Protein 8TF1 (pdb70)

Organism: Escherichia coli (strain K12) (NCBI:txid83333)

Secondary structure (DSSP, 8-state):
--S-SEEEETTEEEESB-EE-TTSSSTTTBSS-S-HHHHHHHHHHHHHTT--EEE--TTTBTTHHHHHHHHHHPSPPTT-EEEEEESEEE-TTS-EEE--SHHHHHHHHHHHHHHHT-SSEEEEEEE---SSSSS------HHHHHHHHHHHHTTSEEEEEEES--HHHHHHHHHHS-EEEEEEE-BTTB-TTHHHHHHHHHTT-EEEEE-SS-S--HHHHHHHHHHHHHTT--HHHHHHHHHHHH-TTB-B--B-S-HHHHHHHHGGGG----HHHHHHHHTS--

GO terms:
  GO:0005829 cytosol (C, IDA)
  GO:0050236 pyridoxine 4-dehydrogenase (NADP+) activity (F, IDA)
  GO:0009443 pyridoxal 5'-phosphate salvage (P, IMP)

Structure (mmCIF, N/CA/C/O backbone):
data_8TF1
#
_entry.id   8TF1
#
_cell.length_a   91.952
_cell.length_b   75.745
_cell.length_c   43.094
_cell.angle_alpha   90.00
_cell.angle_beta   90.00
_cell.angle_gamma   90.00
#
_symmetry.space_group_name_H-M   'P 21 21 2'
#
loop_
_entity.id
_entity.type
_entity.pdbx_description
1 polymer 'Pyridoxine 4-dehydrogenase'
2 non-polymer 'NADP NICOTINAMIDE-ADENINE-DINUCLEOTIDE PHOSPHATE'
3 non-polymer 4,5-bis(hydroxymethyl)-2-methyl-pyridin-3-ol
4 non-polymer 'MAGNESIUM ION'
5 water water
#
loop_
_atom_site.group_PDB
_atom_site.id
_atom_site.type_symbol
_atom_site.label_atom_id
_atom_site.label_alt_id
_atom_site.label_comp_id
_atom_site.label_asym_id
_atom_site.label_entity_id
_atom_site.label_seq_id
_atom_site.pdbx_PDB_ins_code
_atom_site.Cartn_x
_atom_site.Cartn_y
_atom_site.Cartn_z
_atom_site.occupancy
_atom_site.B_iso_or_equiv
_atom_site.auth_seq_id
_atom_site.auth_comp_id
_atom_site.auth_asym_id
_atom_site.auth_atom_id
_atom_site.pdbx_PDB_model_num
ATOM 1 N N . HIS A 1 20 ? -31.647 19.114 2.129 1.00 59.86 0 HIS A N 1
ATOM 2 C CA . HIS A 1 20 ? -30.423 19.848 2.428 1.00 49.42 0 HIS A CA 1
ATOM 3 C C . HIS A 1 20 ? -29.646 19.234 3.596 1.00 56.15 0 HIS A C 1
ATOM 4 O O . HIS A 1 20 ? -28.982 19.950 4.352 1.00 55.05 0 HIS A O 1
ATOM 11 N N . MET A 1 21 ? -29.732 17.912 3.744 1.00 50.98 1 MET A N 1
ATOM 12 C CA . MET A 1 21 ? -28.902 17.200 4.714 1.00 52.12 1 MET A CA 1
ATOM 13 C C . MET A 1 21 ? -27.429 17.369 4.341 1.00 50.96 1 MET A C 1
ATOM 14 O O . MET A 1 21 ? -26.579 17.610 5.200 1.00 45.51 1 MET A O 1
ATOM 19 N N . SER A 1 22 ? -27.140 17.230 3.051 1.00 44.01 2 SER A N 1
ATOM 20 C CA . SER A 1 22 ? -25.819 17.538 2.516 1.00 41.79 2 SER A CA 1
ATOM 21 C C . SER A 1 22 ? -25.738 19.019 2.154 1.00 36.36 2 SER A C 1
ATOM 22 O O . SER A 1 22 ? -26.732 19.616 1.734 1.00 35.42 2 SER A O 1
ATOM 25 N N . SER A 1 23 ? -24.555 19.603 2.313 1.00 35.37 3 SER A N 1
ATOM 26 C CA . SER A 1 23 ? -24.310 20.979 1.900 1.00 34.62 3 SER A CA 1
ATOM 27 C C . SER A 1 23 ? -24.619 21.177 0.420 1.00 32.14 3 SER A C 1
ATOM 28 O O . SER A 1 23 ? -24.475 20.240 -0.371 1.00 26.13 3 SER A O 1
ATOM 31 N N . ASN A 1 24 ? -25.040 22.389 0.053 1.00 28.79 4 ASN A N 1
ATOM 32 C CA . ASN A 1 24 ? -25.192 22.755 -1.355 1.00 26.13 4 ASN A CA 1
ATOM 33 C C . ASN A 1 24 ? -23.888 23.282 -1.986 1.00 24.30 4 ASN A C 1
ATOM 34 O O . ASN A 1 24 ? -23.893 23.744 -3.132 1.00 19.79 4 ASN A O 1
ATOM 39 N N . THR A 1 25 ? -22.781 23.225 -1.244 1.00 20.76 5 THR A N 1
ATOM 40 C CA . THR A 1 25 ? -21.478 23.559 -1.824 1.00 24.38 5 THR A CA 1
ATOM 41 C C . THR A 1 25 ? -20.440 22.454 -1.600 1.00 20.61 5 THR A C 1
ATOM 42 O O . THR A 1 25 ? -20.604 21.594 -0.731 1.00 23.90 5 THR A O 1
ATOM 46 N N . PHE A 1 26 ? -19.372 22.490 -2.395 1.00 19.00 6 PHE A N 1
ATOM 47 C CA . PHE A 1 26 ? -18.251 21.561 -2.267 1.00 20.67 6 PHE A CA 1
ATOM 48 C C . PHE A 1 26 ? -16.988 22.246 -2.768 1.00 24.17 6 PHE A C 1
ATOM 49 O O . PHE A 1 26 ? -17.074 23.164 -3.579 1.00 25.04 6 PHE A O 1
ATOM 57 N N . THR A 1 27 ? -15.815 21.822 -2.300 1.00 23.92 7 THR A N 1
ATOM 58 C CA . THR A 1 27 ? -14.584 22.470 -2.753 1.00 25.51 7 THR A CA 1
ATOM 59 C C . THR A 1 27 ? -13.979 21.753 -3.948 1.00 26.29 7 THR A C 1
ATOM 60 O O . THR A 1 27 ? -13.531 20.614 -3.846 1.00 30.06 7 THR A O 1
ATOM 64 N N . LEU A 1 28 ? -13.985 22.431 -5.086 1.00 25.79 8 LEU A N 1
ATOM 65 C CA . LEU A 1 28 ? -13.415 21.887 -6.306 1.00 24.41 8 LEU A CA 1
ATOM 66 C C . LEU A 1 28 ? -12.022 22.475 -6.488 1.00 28.84 8 LEU A C 1
ATOM 67 O O . LEU A 1 28 ? -11.871 23.660 -6.796 1.00 28.89 8 LEU A O 1
ATOM 72 N N . GLY A 1 29 ? -11.003 21.651 -6.268 1.00 25.90 9 GLY A N 1
ATOM 73 C CA . GLY A 1 29 ? -9.646 22.150 -6.218 1.00 28.49 9 GLY A CA 1
ATOM 74 C C . GLY A 1 29 ? -9.484 23.026 -4.988 1.00 28.75 9 GLY A C 1
ATOM 75 O O . GLY A 1 29 ? -9.431 22.527 -3.868 1.00 33.95 9 GLY A O 1
ATOM 76 N N . THR A 1 30 ? -9.418 24.335 -5.195 1.00 28.14 10 THR A N 1
ATOM 77 C CA . THR A 1 30 ? -9.299 25.266 -4.084 1.00 34.04 10 THR A CA 1
ATOM 78 C C . THR A 1 30 ? -10.410 26.320 -4.053 1.00 34.93 10 THR A C 1
ATOM 79 O O . THR A 1 30 ? -10.347 27.251 -3.255 1.00 35.83 10 THR A O 1
ATOM 83 N N . LYS A 1 31 ? -11.415 26.182 -4.916 1.00 29.32 11 LYS A N 1
ATOM 84 C CA . LYS A 1 31 ? -12.555 27.105 -4.911 1.00 27.49 11 LYS A CA 1
ATOM 85 C C . LYS A 1 31 ? -13.839 26.407 -4.447 1.00 26.11 11 LYS A C 1
ATOM 86 O O . LYS A 1 31 ? -14.072 25.232 -4.743 1.00 23.17 11 LYS A O 1
ATOM 92 N N . SER A 1 32 ? -14.677 27.132 -3.716 1.00 23.28 12 SER A N 1
ATOM 93 C CA . SER A 1 32 ? -15.975 26.594 -3.348 1.00 23.75 12 SER A CA 1
ATOM 94 C C . SER A 1 32 ? -16.855 26.653 -4.588 1.00 18.73 12 SER A C 1
ATOM 95 O O . SER A 1 32 ? -16.849 27.659 -5.301 1.00 21.30 12 SER A O 1
ATOM 98 N N . VAL A 1 33 ? -17.597 25.589 -4.864 1.00 16.76 13 VAL A N 1
ATOM 99 C CA . VAL A 1 33 ? -18.605 25.677 -5.910 1.00 15.58 13 VAL A CA 1
ATOM 100 C C . VAL A 1 33 ? -19.992 25.272 -5.404 1.00 16.33 13 VAL A C 1
ATOM 101 O O . VAL A 1 33 ? -20.137 24.413 -4.528 1.00 21.41 13 VAL A O 1
ATOM 105 N N . ASN A 1 34 ? -21.004 25.916 -5.968 1.00 13.12 14 ASN A 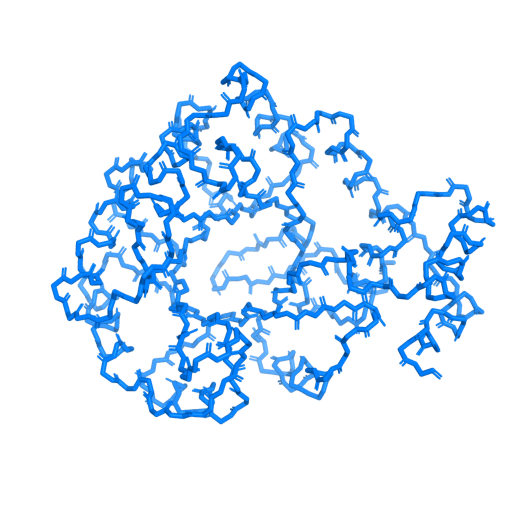N 1
ATOM 106 C CA . ASN A 1 34 ? -22.401 25.512 -5.840 1.00 15.56 14 ASN A CA 1
ATOM 107 C C . ASN A 1 34 ? -22.567 24.194 -6.576 1.00 15.39 14 ASN A C 1
ATOM 108 O O . ASN A 1 34 ? -22.158 24.062 -7.726 1.00 14.62 14 ASN A O 1
ATOM 113 N N . ARG A 1 35 ? -23.162 23.216 -5.910 1.00 13.93 15 ARG A N 1
ATOM 114 C CA . ARG A 1 35 ? -23.270 21.895 -6.480 1.00 16.09 15 ARG A CA 1
ATOM 115 C C . ARG A 1 35 ? -24.308 21.838 -7.610 1.00 15.51 15 ARG A C 1
ATOM 116 O O . ARG A 1 35 ? -24.337 20.878 -8.369 1.00 16.16 15 ARG A O 1
ATOM 124 N N . LEU A 1 36 ? -25.140 22.862 -7.750 1.00 13.23 16 LEU A N 1
ATOM 125 C CA . LEU A 1 36 ? -25.927 22.966 -8.968 1.00 14.69 16 LEU A CA 1
ATOM 126 C C . LEU A 1 36 ? -25.166 23.858 -9.938 1.00 12.75 16 LEU A C 1
ATOM 127 O O . LEU A 1 36 ? -25.166 25.087 -9.816 1.00 12.51 16 LEU A O 1
ATOM 132 N N . GLY A 1 37 ? -24.517 23.236 -10.909 1.00 12.05 17 GLY A N 1
ATOM 133 C CA . GLY A 1 37 ? -23.743 23.996 -11.877 1.00 10.02 17 GLY A CA 1
ATOM 134 C C . GLY A 1 37 ? -24.392 23.931 -13.242 1.00 10.48 17 GLY A C 1
ATOM 135 O O . GLY A 1 37 ? -25.564 23.554 -13.384 1.00 9.90 17 GLY A O 1
ATOM 136 N N . TYR A 1 38 ? -23.625 24.286 -14.263 1.00 9.84 18 TYR A N 1
ATOM 137 C CA . TYR A 1 38 ? -24.168 24.382 -15.615 1.00 10.57 18 TYR A CA 1
ATOM 138 C C . TYR A 1 38 ? -23.214 23.731 -16.610 1.00 12.68 18 TYR A C 1
ATOM 139 O O . TYR A 1 38 ? -22.019 24.056 -16.636 1.00 10.17 18 TYR A O 1
ATOM 148 N N . GLY A 1 39 ? -23.729 22.811 -17.421 1.00 11.02 19 GLY A N 1
ATOM 149 C CA . GLY A 1 39 ? -22.919 22.244 -18.496 1.00 14.88 19 GLY A CA 1
ATOM 150 C C . GLY A 1 39 ? -23.214 22.967 -19.802 1.00 11.20 19 GLY A C 1
ATOM 151 O O . GLY A 1 39 ? -24.374 23.155 -20.160 1.00 9.74 19 GLY A O 1
ATOM 152 N N . ALA A 1 40 ? -22.178 23.361 -20.532 1.00 9.58 20 ALA A N 1
ATOM 153 C CA . ALA A 1 40 ? -22.373 24.230 -21.694 1.00 13.78 20 ALA A CA 1
ATOM 154 C C . ALA A 1 40 ? -22.514 23.476 -23.021 1.00 12.90 20 ALA A C 1
ATOM 155 O O . ALA A 1 40 ? -22.622 24.090 -24.078 1.00 12.94 20 ALA A O 1
ATOM 157 N N . MET A 1 41 ? -22.557 22.150 -22.972 1.00 13.93 21 MET A N 1
ATOM 158 C CA . MET A 1 41 ? -22.594 21.352 -24.196 1.00 12.76 21 MET A CA 1
ATOM 159 C C . MET A 1 41 ? -23.779 21.637 -25.134 1.00 13.80 21 MET A C 1
ATOM 160 O O . MET A 1 41 ? -23.689 21.373 -26.330 1.00 15.77 21 MET A O 1
ATOM 165 N N . GLN A 1 42 ? -24.884 22.172 -24.624 1.00 13.46 22 GLN A N 1
ATOM 166 C CA . GLN A 1 42 ? -26.005 22.481 -25.526 1.00 16.32 22 GLN A CA 1
ATOM 167 C C . GLN A 1 42 ? -25.812 23.795 -26.277 1.00 16.58 22 GLN A C 1
ATOM 168 O O . GLN A 1 42 ? -26.629 24.149 -27.130 1.00 17.55 22 GLN A O 1
ATOM 174 N N . LEU A 1 43 ? -24.742 24.528 -25.981 1.00 13.86 23 LEU A N 1
ATOM 175 C CA . LEU A 1 43 ? -24.548 25.809 -26.649 1.00 10.86 23 LEU A CA 1
ATOM 176 C C . LEU A 1 43 ? -23.673 25.651 -27.890 1.00 17.05 23 LEU A C 1
ATOM 177 O O . LEU A 1 43 ? -22.587 26.227 -27.997 1.00 15.61 23 LEU A O 1
ATOM 182 N N . ALA A 1 44 ? -24.189 24.871 -28.829 1.00 13.67 24 ALA A N 1
ATOM 183 C CA . ALA A 1 44 ? -23.565 24.612 -30.115 1.00 18.08 24 ALA A CA 1
ATOM 184 C C . ALA A 1 44 ? -24.636 23.945 -30.969 1.00 22.98 24 ALA A C 1
ATOM 185 O O . ALA A 1 44 ? -25.714 23.615 -30.459 1.00 19.51 24 ALA A O 1
ATOM 187 N N . GLY A 1 45 ? -24.353 23.743 -32.256 1.00 23.09 25 GLY A N 1
ATOM 188 C CA . GLY A 1 45 ? -25.347 23.194 -33.160 1.00 21.13 25 GLY A CA 1
ATOM 189 C C . GLY A 1 45 ? -25.550 21.712 -32.950 1.00 23.23 25 GLY A C 1
ATOM 190 O O . GLY A 1 45 ? -24.899 21.118 -32.093 1.00 21.79 25 GLY A O 1
ATOM 191 N N . PRO A 1 46 ? -26.463 21.107 -33.730 1.00 22.23 26 PRO A N 1
ATOM 192 C CA . PRO A 1 46 ? -26.770 19.679 -33.604 1.00 24.61 26 PRO A CA 1
ATOM 193 C C . PRO A 1 46 ? -25.515 18.827 -33.670 1.00 26.14 26 PRO A C 1
ATOM 194 O O . PRO A 1 46 ? -24.636 19.111 -34.475 1.00 23.80 26 PRO A O 1
ATOM 198 N N . GLY A 1 47 ? -25.425 17.817 -32.814 1.00 21.53 27 GLY A N 1
ATOM 199 C CA . GLY A 1 47 ? -24.230 16.998 -32.732 1.00 24.23 27 GLY A CA 1
ATOM 200 C C . GLY A 1 47 ? -23.110 17.691 -31.967 1.00 20.86 27 GLY A C 1
ATOM 201 O O . GLY A 1 47 ? -21.972 17.226 -31.985 1.00 20.19 27 GLY A O 1
ATOM 202 N N . VAL A 1 48 ? -23.451 18.780 -31.272 1.00 22.91 28 VAL A N 1
ATOM 203 C CA . VAL A 1 48 ? -22.481 19.652 -30.584 1.00 21.85 28 VAL A CA 1
ATOM 204 C C . VAL A 1 48 ? -21.463 20.180 -31.608 1.00 19.30 28 VAL A C 1
ATOM 205 O O . VAL A 1 48 ? -20.253 20.208 -31.368 1.00 19.76 28 VAL A O 1
ATOM 209 N N . PHE A 1 49 ? -21.978 20.607 -32.757 1.00 20.46 29 PHE A N 1
ATOM 210 C CA . PHE A 1 49 ? -21.144 20.977 -33.900 1.00 22.69 29 PHE A CA 1
ATOM 211 C C . PHE A 1 49 ? -21.689 22.246 -34.531 1.00 24.07 29 PHE A C 1
ATOM 212 O O . PHE A 1 49 ? -22.891 22.355 -34.761 1.00 21.20 29 PHE A O 1
ATOM 220 N N . GLY A 1 50 ? -20.807 23.198 -34.807 1.00 22.30 30 GLY A N 1
ATOM 221 C CA . GLY A 1 50 ? -21.213 24.483 -35.348 1.00 23.59 30 GLY A CA 1
ATOM 222 C C . GLY A 1 50 ? -21.925 25.362 -34.332 1.00 25.17 30 GLY A C 1
ATOM 223 O O . GLY A 1 50 ? -22.099 24.979 -33.179 1.00 23.18 30 GLY A O 1
ATOM 224 N N . PRO A 1 51 ? -22.351 26.555 -34.759 1.00 29.22 31 PRO A N 1
ATOM 225 C CA . PRO A 1 51 ? -23.041 27.500 -33.871 1.00 25.62 31 PRO A CA 1
ATOM 226 C C . PRO A 1 51 ? -24.390 26.995 -33.364 1.00 24.67 31 PRO A C 1
ATOM 227 O O . PRO A 1 51 ? -25.045 26.185 -34.023 1.00 22.53 31 PRO A O 1
ATOM 231 N N . PRO A 1 52 ? -24.811 27.485 -32.192 1.00 24.26 32 PRO A N 1
ATOM 232 C CA . PRO A 1 52 ? -26.154 27.172 -31.701 1.00 23.14 32 PRO A CA 1
ATOM 233 C C . PRO A 1 52 ? -27.208 27.847 -32.567 1.00 25.94 32 PRO A C 1
ATOM 234 O O . PRO A 1 52 ? -26.879 28.796 -33.293 1.00 27.36 32 PRO A O 1
ATOM 238 N N . ARG A 1 53 ? -28.449 27.375 -32.487 1.00 23.90 33 ARG A N 1
ATOM 239 C CA . ARG A 1 53 ? -29.532 27.924 -33.296 1.00 27.57 33 ARG A CA 1
ATOM 240 C C . ARG A 1 53 ? -29.660 29.428 -33.084 1.00 28.72 33 ARG A C 1
ATOM 241 O O . ARG A 1 53 ? -29.850 30.189 -34.031 1.00 29.66 33 ARG A O 1
ATOM 249 N N . ASP A 1 54 ? -29.527 29.860 -31.837 1.00 27.17 34 ASP A N 1
ATOM 250 C CA . ASP A 1 54 ? -29.578 31.282 -31.542 1.00 22.83 34 ASP A CA 1
ATOM 251 C C . ASP A 1 54 ? -28.492 31.673 -30.534 1.00 19.40 34 ASP A C 1
ATOM 252 O O . ASP A 1 54 ? -28.594 31.370 -29.348 1.00 16.38 34 ASP A O 1
ATOM 257 N N . ARG A 1 55 ? -27.455 32.359 -31.016 1.00 19.34 35 ARG A N 1
ATOM 258 C CA . ARG A 1 55 ? -26.360 32.817 -30.154 1.00 18.52 35 ARG A CA 1
ATOM 259 C C . ARG A 1 55 ? -26.857 33.785 -29.077 1.00 19.67 35 ARG A C 1
ATOM 260 O O . ARG A 1 55 ? -26.308 33.840 -27.974 1.00 13.93 35 ARG A O 1
ATOM 268 N N . HIS A 1 56 ? -27.907 34.544 -29.395 1.00 17.92 36 HIS A N 1
ATOM 269 C CA . HIS A 1 56 ? -28.482 35.470 -28.433 1.00 15.24 36 HIS A CA 1
ATOM 270 C C . HIS A 1 56 ? -29.018 34.728 -27.212 1.00 14.02 36 HIS A C 1
ATOM 271 O O . HIS A 1 56 ? -28.785 35.131 -26.074 1.00 15.92 36 HIS A O 1
ATOM 278 N N . VAL A 1 57 ? -29.725 33.633 -27.452 1.00 16.46 37 VAL A N 1
ATOM 279 C CA . VAL A 1 57 ? -30.335 32.890 -26.359 1.00 21.01 37 VAL A CA 1
ATOM 280 C C . VAL A 1 57 ? -29.235 32.225 -25.536 1.00 12.52 37 VAL A C 1
ATOM 281 O O . VAL A 1 57 ? -29.280 32.243 -24.308 1.00 14.23 37 VAL A O 1
ATOM 285 N N . ALA A 1 58 ? -28.218 31.699 -26.213 1.00 15.29 38 ALA A N 1
ATOM 286 C CA . ALA A 1 58 ? -27.057 31.126 -25.528 1.00 13.76 38 ALA A CA 1
ATOM 287 C C . ALA A 1 58 ? -26.421 32.096 -24.532 1.00 13.68 38 ALA A C 1
ATOM 288 O O . ALA A 1 58 ? -26.108 31.712 -23.406 1.00 11.88 38 ALA A O 1
ATOM 290 N N . ILE A 1 59 ? -26.223 33.346 -24.954 1.00 13.39 39 ILE A N 1
ATOM 291 C CA . ILE A 1 59 ? -25.631 34.369 -24.090 1.00 13.28 39 ILE A CA 1
ATOM 292 C C . ILE A 1 59 ? -26.529 34.645 -22.897 1.00 13.60 39 ILE A C 1
ATOM 293 O O . ILE A 1 59 ? -26.057 34.757 -21.766 1.00 12.13 39 ILE A O 1
ATOM 298 N N . THR A 1 60 ? -27.832 34.718 -23.150 1.00 13.77 40 THR A N 1
ATOM 299 C CA . THR A 1 60 ? -28.818 34.959 -22.106 1.00 14.64 40 THR A CA 1
ATOM 300 C C . THR A 1 60 ? -28.818 33.861 -21.036 1.00 14.77 40 THR A C 1
ATOM 301 O O . THR A 1 60 ? -28.843 34.140 -19.829 1.00 12.47 40 THR A O 1
ATOM 305 N N . VAL A 1 61 ? -28.793 32.611 -21.490 1.00 12.80 41 VAL A N 1
ATOM 306 C CA . VAL A 1 61 ? -28.748 31.477 -20.575 1.00 13.52 41 VAL A CA 1
ATOM 307 C C . VAL A 1 61 ? -27.519 31.527 -19.669 1.00 9.96 41 VAL A C 1
ATOM 308 O O . VAL A 1 61 ? -27.625 31.312 -18.467 1.00 12.57 41 VAL A O 1
ATOM 312 N N . LEU A 1 62 ? -26.354 31.817 -20.238 1.00 11.78 42 LEU A N 1
ATOM 313 C CA . LEU A 1 62 ? -25.137 31.877 -19.423 1.00 10.98 42 LEU A CA 1
ATOM 314 C C . LEU A 1 62 ? -25.227 32.976 -18.363 1.00 11.33 42 LEU A C 1
ATOM 315 O O . LEU A 1 62 ? -24.889 32.761 -17.207 1.00 12.72 42 LEU A O 1
ATOM 320 N N . ARG A 1 63 ? -25.694 34.156 -18.758 1.00 14.44 43 ARG A N 1
ATOM 321 C CA . ARG A 1 63 ? -25.837 35.259 -17.800 1.00 15.30 43 ARG A CA 1
ATOM 322 C C . ARG A 1 63 ? -26.872 34.972 -16.708 1.00 14.59 43 ARG A C 1
ATOM 323 O O . ARG A 1 63 ? -26.641 35.254 -15.530 1.00 15.17 43 ARG A O 1
ATOM 331 N N . GLU A 1 64 ? -28.006 34.398 -17.089 1.00 15.89 44 GLU A N 1
ATOM 332 C CA . GLU A 1 64 ? -29.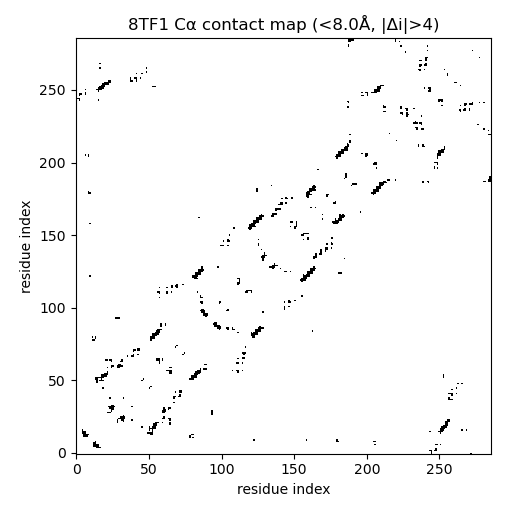022 34.031 -16.098 1.00 14.69 44 GLU A CA 1
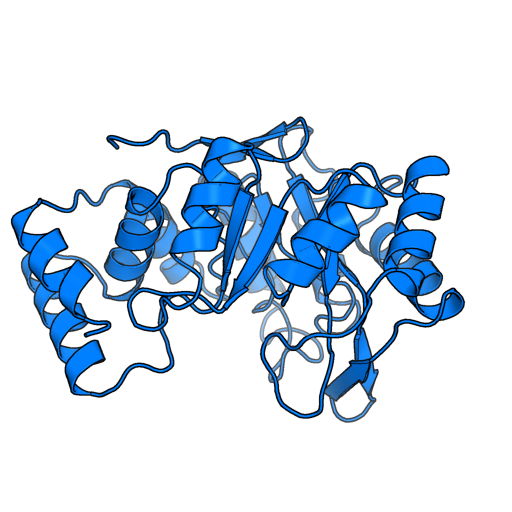ATOM 333 C C . GLU A 1 64 ? -28.499 32.962 -15.128 1.00 16.75 44 GLU A C 1
ATOM 334 O O . GLU A 1 64 ? -28.846 32.961 -13.948 1.00 14.77 44 GLU A O 1
ATOM 340 N N . ALA A 1 65 ? -27.680 32.041 -15.632 1.00 14.70 45 ALA A N 1
ATOM 341 C CA . ALA A 1 65 ? -27.138 30.983 -14.783 1.00 11.11 45 ALA A CA 1
ATOM 342 C C . ALA A 1 65 ? -26.330 31.608 -13.658 1.00 14.82 45 ALA A C 1
ATOM 343 O O . ALA A 1 65 ? -26.516 31.269 -12.494 1.00 14.17 45 ALA A O 1
ATOM 345 N N . LEU A 1 66 ? -25.444 32.534 -14.006 1.00 12.30 46 LEU A N 1
ATOM 346 C CA . LEU A 1 66 ? -24.678 33.239 -12.989 1.00 14.40 46 LEU A CA 1
ATOM 347 C C . LEU A 1 66 ? -25.614 33.993 -12.049 1.00 17.55 46 LEU A C 1
ATOM 348 O O . LEU A 1 66 ? -25.440 33.942 -10.828 1.00 17.05 46 LEU A O 1
ATOM 353 N N . ALA A 1 67 ? -26.609 34.670 -12.619 1.00 15.10 47 ALA A N 1
ATOM 354 C CA . ALA A 1 67 ? -27.599 35.401 -11.812 1.00 18.53 47 ALA A CA 1
ATOM 355 C C . ALA A 1 67 ? -28.261 34.495 -10.771 1.00 19.55 47 ALA A C 1
ATOM 356 O O . ALA A 1 67 ? -28.545 34.916 -9.650 1.00 16.73 47 ALA A O 1
ATOM 358 N N . LEU A 1 68 ? -28.487 33.238 -11.144 1.00 17.63 48 LEU A N 1
ATOM 359 C CA . LEU A 1 68 ? -29.144 32.275 -10.262 1.00 17.31 48 LEU A CA 1
ATOM 360 C C . LEU A 1 68 ? -28.189 31.589 -9.296 1.00 17.58 48 LEU A C 1
ATOM 361 O O . LEU A 1 68 ? -28.601 30.713 -8.539 1.00 18.19 48 LEU A O 1
ATOM 366 N N . GLY A 1 69 ? -26.912 31.966 -9.3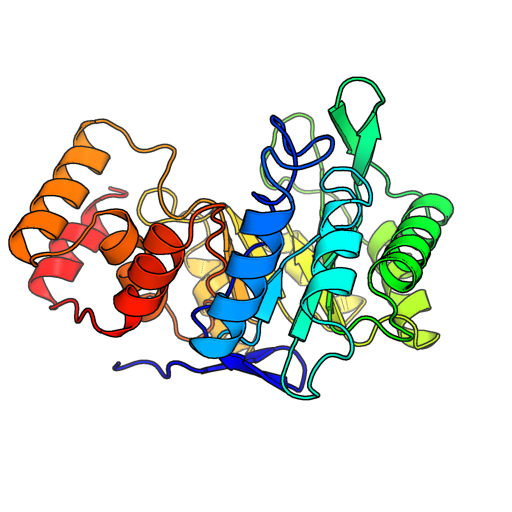24 1.00 13.87 49 GLY A N 1
ATOM 367 C CA . GLY A 1 69 ? -25.959 31.400 -8.386 1.00 15.62 49 GLY A CA 1
ATOM 368 C C . GLY A 1 69 ? -25.019 30.322 -8.920 1.00 17.08 49 GLY A C 1
ATOM 369 O O . GLY A 1 69 ? -24.225 29.769 -8.160 1.00 15.81 49 GLY A O 1
ATOM 370 N N . VAL A 1 70 ? -25.099 30.015 -10.213 1.00 15.84 50 VAL A N 1
ATOM 371 C CA . VAL A 1 70 ? -24.136 29.090 -10.821 1.00 14.23 50 VAL A CA 1
ATOM 372 C C . VAL A 1 70 ? -22.725 29.683 -10.747 1.00 16.54 50 VAL A C 1
ATOM 373 O O . VAL A 1 70 ? -22.511 30.827 -11.162 1.00 15.29 50 VAL A O 1
ATOM 377 N N . ASN A 1 71 ? -21.766 28.923 -10.214 1.00 13.26 51 ASN A N 1
ATOM 378 C CA . ASN A 1 71 ? -20.364 29.341 -10.269 1.00 13.88 51 ASN A CA 1
ATOM 379 C C . ASN A 1 71 ? -19.424 28.196 -10.699 1.00 15.33 51 ASN A C 1
ATOM 380 O O . ASN A 1 71 ? -18.212 28.234 -10.455 1.00 13.68 51 ASN A O 1
ATOM 385 N N . HIS A 1 72 ? -20.006 27.204 -11.370 1.00 9.97 52 HIS A N 1
ATOM 386 C CA . HIS A 1 72 ? -19.297 26.063 -11.952 1.00 10.22 52 HIS A CA 1
ATOM 387 C C . HIS A 1 72 ? -19.877 25.820 -13.338 1.00 10.69 52 HIS A C 1
ATOM 388 O O . HIS A 1 72 ? -21.042 25.436 -13.480 1.00 11.04 52 HIS A O 1
ATOM 395 N N . ILE A 1 73 ? -19.088 26.115 -14.359 1.00 10.07 53 ILE A N 1
ATOM 396 C CA . ILE A 1 73 ? -19.473 25.863 -15.735 1.00 11.30 53 ILE A CA 1
ATOM 397 C C . ILE A 1 73 ? -18.542 24.810 -16.308 1.00 12.65 53 ILE A C 1
ATOM 398 O O . ILE A 1 73 ? -17.308 24.931 -16.206 1.00 11.71 53 ILE A O 1
ATOM 403 N N . ASP A 1 74 ? -19.137 23.782 -16.903 1.00 11.80 54 ASP A N 1
ATOM 404 C CA . ASP A 1 74 ? -18.387 22.733 -17.582 1.00 10.82 54 ASP A CA 1
ATOM 405 C C . ASP A 1 74 ? -18.407 22.963 -19.092 1.00 12.11 54 ASP A C 1
ATOM 406 O O . ASP A 1 74 ? -19.465 23.157 -19.688 1.00 12.00 54 ASP A O 1
ATOM 411 N N . THR A 1 75 ? -17.244 22.921 -19.718 1.00 9.45 55 THR A N 1
ATOM 412 C CA . THR A 1 75 ? -17.166 23.178 -21.150 1.00 11.31 55 THR A CA 1
ATOM 413 C C . THR A 1 75 ? -16.084 22.315 -21.820 1.00 10.91 55 THR A C 1
ATOM 414 O O . THR A 1 75 ? -15.498 21.426 -21.190 1.00 12.40 55 THR A O 1
ATOM 418 N N . SER A 1 76 ? -15.887 22.540 -23.115 1.00 10.71 56 SER A N 1
ATOM 419 C CA . SER A 1 76 ? -14.786 21.934 -23.869 1.00 12.58 56 SER A CA 1
ATOM 420 C C . SER A 1 76 ? -14.526 22.752 -25.115 1.00 13.81 56 SER A C 1
ATOM 421 O O . SER A 1 76 ? -15.466 23.297 -25.703 1.00 10.04 56 SER A O 1
ATOM 424 N N . ASP A 1 77 ? -13.265 22.840 -25.539 1.00 10.59 57 ASP A N 1
ATOM 425 C CA . ASP A 1 77 ? -12.991 23.517 -26.795 1.00 12.76 57 ASP A CA 1
ATOM 426 C C . ASP A 1 77 ? -13.379 22.654 -27.996 1.00 12.12 57 ASP A C 1
ATOM 427 O O . ASP A 1 77 ? -13.516 23.171 -29.105 1.00 13.48 57 ASP A O 1
ATOM 432 N N . PHE A 1 78 ? -13.580 21.352 -27.799 1.00 12.25 58 PHE A N 1
ATOM 433 C CA . PHE A 1 78 ? -14.062 20.555 -28.927 1.00 16.05 58 PHE A CA 1
ATOM 434 C C . PHE A 1 78 ? -15.599 20.469 -28.934 1.00 14.93 58 PHE A C 1
ATOM 435 O O . PHE A 1 78 ? -16.179 19.696 -29.693 1.00 14.90 58 PHE A O 1
ATOM 443 N N . TYR A 1 79 ? -16.254 21.309 -28.131 1.00 17.11 59 TYR A N 1
ATOM 444 C CA . TYR A 1 79 ? -17.675 21.586 -28.367 1.00 18.02 59 TYR A CA 1
ATOM 445 C C . TYR A 1 79 ? -17.807 22.629 -29.466 1.00 17.06 59 TYR A C 1
ATOM 446 O O . TYR A 1 79 ? -17.427 23.795 -29.284 1.00 15.89 59 TYR A O 1
ATOM 455 N N . GLY A 1 80 ? -18.339 22.179 -30.598 1.00 17.97 60 GLY A N 1
ATOM 456 C CA . GLY A 1 80 ? -18.624 23.003 -31.753 1.00 20.38 60 GLY A CA 1
ATOM 457 C C . GLY A 1 80 ? -17.466 23.168 -32.705 1.00 26.21 60 GLY A C 1
ATOM 458 O O . GLY A 1 80 ? -17.671 23.646 -33.812 1.00 35.93 60 GLY A O 1
ATOM 459 N N . PRO A 1 81 ? -16.320 22.555 -32.376 1.00 21.56 61 PRO A N 1
ATOM 460 C CA . PRO A 1 81 ? -15.067 23.133 -31.890 1.00 17.54 61 PRO A CA 1
ATOM 461 C C . PRO A 1 81 ? -15.133 24.647 -31.730 1.00 16.89 61 PRO A C 1
ATOM 462 O O . PRO A 1 81 ? -15.678 25.340 -32.589 1.00 16.42 61 PRO A O 1
ATOM 466 N N . HIS A 1 82 ? -14.566 25.128 -30.622 1.00 15.02 62 HIS A N 1
ATOM 467 C CA . HIS A 1 82 ? -14.241 26.545 -30.399 1.00 16.43 62 HIS A CA 1
ATOM 468 C C . HIS A 1 82 ? -15.431 27.452 -30.068 1.00 16.39 62 HIS A C 1
ATOM 469 O O . HIS A 1 82 ? -15.314 28.335 -29.222 1.00 13.45 62 HIS A O 1
ATOM 476 N N . VAL A 1 83 ? -16.554 27.268 -30.753 1.00 16.42 63 VAL A N 1
ATOM 477 C CA . VAL A 1 83 ? -17.615 28.266 -30.680 1.00 17.84 63 VAL A CA 1
ATOM 478 C C . VAL A 1 83 ? -18.239 28.338 -29.279 1.00 13.50 63 VAL A C 1
ATOM 479 O O . VAL A 1 83 ? -18.582 29.417 -28.820 1.00 13.25 63 VAL A O 1
ATOM 483 N N . THR A 1 84 ? -18.353 27.212 -28.583 1.00 12.38 64 THR A N 1
ATOM 484 C CA . THR A 1 84 ? -18.971 27.227 -27.257 1.00 9.98 64 THR A CA 1
ATOM 485 C C . THR A 1 84 ? -18.150 28.083 -26.286 1.00 11.20 64 THR A C 1
ATOM 486 O O . THR A 1 84 ? -18.691 28.977 -25.624 1.00 12.16 64 THR A O 1
ATOM 490 N N . ASN A 1 85 ? -16.838 27.875 -26.266 1.00 12.18 65 ASN A N 1
ATOM 491 C CA . ASN A 1 85 ? -15.952 28.679 -25.434 1.00 10.76 65 ASN A CA 1
ATOM 492 C C . ASN A 1 85 ? -15.999 30.163 -25.786 1.00 9.48 65 ASN A C 1
ATOM 493 O O . ASN A 1 85 ? -16.028 31.019 -24.913 1.00 11.62 65 ASN A O 1
ATOM 498 N N . GLN A 1 86 ? -16.025 30.465 -27.071 1.00 11.92 66 GLN A N 1
ATOM 499 C CA . GLN A 1 86 ? -16.114 31.853 -27.505 1.00 15.39 66 GLN A CA 1
ATOM 500 C C . GLN A 1 86 ? -17.425 32.524 -27.086 1.00 15.04 66 GLN A C 1
ATOM 501 O O . GLN A 1 86 ? -17.455 33.730 -26.842 1.00 12.76 66 GLN A O 1
ATOM 507 N N . ILE A 1 87 ? -18.494 31.739 -26.990 1.00 11.38 67 ILE A N 1
ATOM 508 C CA . ILE A 1 87 ? -19.781 32.251 -26.512 1.00 12.43 67 ILE A CA 1
ATOM 509 C C . ILE A 1 87 ? -19.728 32.550 -25.007 1.00 13.36 67 ILE A C 1
ATOM 510 O O . ILE A 1 87 ? -20.170 33.605 -24.554 1.00 14.15 67 ILE A O 1
ATOM 515 N N . ILE A 1 88 ? -19.169 31.619 -24.244 1.00 9.77 68 ILE A N 1
ATOM 516 C CA . ILE A 1 88 ? -18.895 31.823 -22.828 1.00 9.47 68 ILE A CA 1
ATOM 517 C C . ILE A 1 88 ? -18.077 33.109 -22.610 1.00 14.01 68 ILE A C 1
ATOM 518 O O . ILE A 1 88 ? -18.354 33.910 -21.710 1.00 13.01 68 ILE A O 1
ATOM 523 N N . ARG A 1 89 ? -17.074 33.303 -23.457 1.00 12.78 69 ARG A N 1
ATOM 524 C CA . ARG A 1 89 ? -16.248 34.505 -23.393 1.00 14.78 69 ARG A CA 1
ATOM 525 C C . ARG A 1 89 ? -17.062 35.782 -23.695 1.00 14.71 69 ARG A C 1
ATOM 526 O O . ARG A 1 89 ? -17.053 36.733 -22.915 1.00 13.74 69 ARG A O 1
ATOM 534 N N . GLU A 1 90 ? -17.778 35.800 -24.813 1.00 14.57 70 GLU A N 1
ATOM 535 C CA . GLU A 1 90 ? -18.613 36.956 -25.131 1.00 12.93 70 GLU A CA 1
ATOM 536 C C . GLU A 1 90 ? -19.655 37.245 -24.049 1.00 17.53 70 GLU A C 1
ATOM 537 O O . GLU A 1 90 ? -19.910 38.409 -23.718 1.00 15.48 70 GLU A O 1
ATOM 543 N N . ALA A 1 91 ? -20.243 36.199 -23.480 1.00 13.61 71 ALA A N 1
ATOM 544 C CA . ALA A 1 91 ? -21.308 36.375 -22.496 1.00 17.81 71 ALA A CA 1
ATOM 545 C C . ALA A 1 91 ? -20.817 36.816 -21.117 1.00 18.57 71 ALA A C 1
ATOM 546 O O . ALA A 1 91 ? -21.468 37.628 -20.463 1.00 16.80 71 ALA A O 1
ATOM 548 N N . LEU A 1 92 ? -19.685 36.263 -20.675 1.00 13.40 72 LEU A N 1
ATOM 549 C CA . LEU A 1 92 ? -19.289 36.362 -19.270 1.00 17.27 72 LEU A CA 1
ATOM 550 C C . LEU A 1 92 ? -17.940 37.036 -18.991 1.00 16.76 72 LEU A C 1
ATOM 551 O O . LEU A 1 92 ? -17.678 37.423 -17.855 1.00 15.69 72 LEU A O 1
ATOM 556 N N . TYR A 1 93 ? -17.076 37.153 -19.992 1.00 15.49 73 TYR A N 1
ATOM 557 C CA . TYR A 1 93 ? -15.779 37.793 -19.741 1.00 16.12 73 TYR A CA 1
ATOM 558 C C . TYR A 1 93 ? -15.972 39.298 -19.504 1.00 16.16 73 TYR A C 1
ATOM 559 O O . TYR A 1 93 ? -16.711 39.944 -20.238 1.00 13.54 73 TYR A O 1
ATOM 568 N N . PRO A 1 94 ? -15.296 39.867 -18.489 1.00 19.55 74 PRO A N 1
ATOM 569 C CA . PRO A 1 94 ? -14.342 39.255 -17.551 1.00 21.09 74 PRO A CA 1
ATOM 570 C C . PRO A 1 94 ? -15.010 38.471 -16.426 1.00 20.12 74 PRO A C 1
ATOM 571 O O . PRO A 1 94 ? -15.986 38.931 -15.825 1.00 20.03 74 PRO A O 1
ATOM 575 N N . TYR A 1 95 ? -14.484 37.280 -16.155 1.00 19.78 75 TYR A N 1
ATOM 576 C CA . TYR A 1 95 ? -15.105 36.374 -15.195 1.00 20.52 75 TYR A CA 1
ATOM 577 C C . TYR A 1 95 ? -14.844 36.805 -13.757 1.00 23.36 75 TYR A C 1
ATOM 578 O O . TYR A 1 95 ? -13.773 37.300 -13.431 1.00 22.82 75 TYR A O 1
ATOM 587 N N . SER A 1 96 ? -15.826 36.595 -12.897 1.00 24.58 76 SER A N 1
ATOM 588 C CA . SER A 1 96 ? -15.629 36.783 -11.466 1.00 29.76 76 SER A CA 1
ATOM 589 C C . SER A 1 96 ? -14.626 35.788 -10.897 1.00 30.90 76 SER A C 1
ATOM 590 O O . SER A 1 96 ? -14.413 34.711 -11.457 1.00 27.00 76 SER A O 1
ATOM 593 N N . ASP A 1 97 ? -14.031 36.139 -9.764 1.00 30.32 77 ASP A N 1
ATOM 594 C CA . ASP A 1 97 ? -13.063 35.265 -9.109 1.00 33.25 77 ASP A CA 1
ATOM 595 C C . ASP A 1 97 ? -13.738 34.022 -8.540 1.00 28.19 77 ASP A C 1
ATOM 596 O O . ASP A 1 97 ? -13.093 32.999 -8.315 1.00 31.38 77 ASP A O 1
ATOM 601 N N . ASP A 1 98 ? -15.044 34.123 -8.325 1.00 25.25 78 ASP A N 1
ATOM 602 C CA . ASP A 1 98 ? -15.835 33.059 -7.719 1.00 29.89 78 ASP A CA 1
ATOM 603 C C . ASP A 1 98 ? -16.176 31.948 -8.751 1.00 22.12 78 ASP A C 1
ATOM 604 O O . ASP A 1 98 ? -16.564 30.840 -8.385 1.00 22.45 78 ASP A O 1
ATOM 609 N N . LEU A 1 99 ? -16.025 32.247 -10.039 1.00 21.41 79 LEU A N 1
ATOM 610 C CA . LEU A 1 99 ? -16.395 31.307 -11.102 1.00 20.25 79 LEU A CA 1
ATOM 611 C C . LEU A 1 99 ? -15.313 30.247 -11.356 1.00 19.31 79 LEU A C 1
ATOM 612 O O . LEU A 1 99 ? -14.135 30.570 -11.529 1.00 18.21 79 LEU A O 1
ATOM 617 N N . THR A 1 100 ? -15.711 28.976 -11.378 1.00 14.80 80 THR A N 1
ATOM 618 C CA . THR A 1 100 ? -14.827 27.934 -11.898 1.00 13.29 80 THR A CA 1
ATOM 619 C C . THR A 1 100 ? -15.261 27.493 -13.292 1.00 14.61 80 THR A C 1
ATOM 620 O O . THR A 1 100 ? -16.402 27.062 -13.477 1.00 13.95 80 THR A O 1
ATOM 624 N N . ILE A 1 101 ? -14.366 27.585 -14.267 1.00 13.89 81 ILE A N 1
ATOM 625 C CA . ILE A 1 101 ? -14.650 27.004 -15.573 1.00 13.18 81 ILE A CA 1
ATOM 626 C C . ILE A 1 101 ? -13.829 25.730 -15.720 1.00 14.97 81 ILE A C 1
ATOM 627 O O . ILE A 1 101 ? -12.585 25.769 -15.693 1.00 13.09 81 ILE A O 1
ATOM 632 N N . VAL A 1 102 ? -14.527 24.606 -15.866 1.00 11.80 82 VAL A N 1
ATOM 633 C CA . VAL A 1 102 ? -13.878 23.305 -16.073 1.00 11.20 82 VAL A CA 1
ATOM 634 C C . VAL A 1 102 ? -13.932 22.953 -17.553 1.00 12.12 82 VAL A C 1
ATOM 635 O O . VAL A 1 102 ? -15.003 22.970 -18.159 1.00 10.48 82 VAL A O 1
ATOM 639 N N . THR A 1 103 ? -12.792 22.609 -18.134 1.00 11.17 83 THR A N 1
ATOM 640 C CA . THR A 1 103 ? -12.790 22.135 -19.508 1.00 11.29 83 THR A CA 1
ATOM 641 C C . THR A 1 103 ? -12.171 20.733 -19.580 1.00 13.42 83 THR A C 1
ATOM 642 O O . THR A 1 103 ? -11.715 20.193 -18.571 1.00 15.09 83 THR A O 1
ATOM 646 N N . LYS A 1 104 ? -12.207 20.129 -20.763 1.00 15.83 84 LYS A N 1
ATOM 647 C CA . LYS A 1 104 ? -11.749 18.754 -20.954 1.00 14.54 84 LYS A CA 1
ATOM 648 C C . LYS A 1 104 ? -10.999 18.626 -22.275 1.00 15.25 84 LYS A C 1
ATOM 649 O O . LYS A 1 104 ? -11.351 19.288 -23.262 1.00 20.07 84 LYS A O 1
ATOM 655 N N . ILE A 1 105 ? -9.954 17.806 -22.286 1.00 13.37 85 ILE A N 1
ATOM 656 C CA . ILE A 1 105 ? -9.160 17.589 -23.489 1.00 13.41 85 ILE A CA 1
ATOM 657 C C . ILE A 1 105 ? -9.013 16.092 -23.723 1.00 16.82 85 ILE A C 1
ATOM 658 O O . ILE A 1 105 ? -9.374 15.284 -22.862 1.00 18.84 85 ILE A O 1
ATOM 663 N N . GLY A 1 106 ? -8.482 15.716 -24.881 1.00 17.84 86 GLY A N 1
ATOM 664 C CA . GLY A 1 106 ? -8.291 14.314 -25.187 1.00 16.78 86 GLY A CA 1
ATOM 665 C C . GLY A 1 106 ? -9.033 13.870 -26.433 1.00 22.37 86 GLY A C 1
ATOM 666 O O . GLY A 1 106 ? -8.877 12.736 -26.882 1.00 22.95 86 GLY A O 1
ATOM 667 N N . ALA A 1 107 ? -9.842 14.760 -26.995 1.00 19.58 87 ALA A N 1
ATOM 668 C CA . ALA A 1 107 ? -10.564 14.444 -28.220 1.00 20.98 87 ALA A CA 1
ATOM 669 C C . ALA A 1 107 ? -10.546 15.624 -29.185 1.00 20.42 87 ALA A C 1
ATOM 670 O O . ALA A 1 107 ? -10.284 16.754 -28.789 1.00 18.82 87 ALA A O 1
ATOM 672 N N . ARG A 1 108 ? -10.809 15.354 -30.460 1.00 17.35 88 ARG A N 1
ATOM 673 C CA . ARG A 1 108 ? -10.945 16.419 -31.442 1.00 19.91 88 ARG A CA 1
ATOM 674 C C . ARG A 1 108 ? -12.090 16.072 -32.388 1.00 20.22 88 ARG A C 1
ATOM 675 O O . ARG A 1 108 ? -12.553 14.930 -32.423 1.00 21.83 88 ARG A O 1
ATOM 683 N N . ARG A 1 109 ? -12.551 17.061 -33.143 1.00 20.81 89 ARG A N 1
ATOM 684 C CA . ARG A 1 109 ? -13.701 16.873 -34.026 1.00 20.17 89 ARG A CA 1
ATOM 685 C C . ARG A 1 109 ? -13.266 16.793 -35.496 1.00 27.18 89 ARG A C 1
ATOM 686 O O . ARG A 1 109 ? -12.523 17.658 -35.981 1.00 22.19 89 ARG A O 1
ATOM 694 N N . GLY A 1 110 ? -13.720 15.753 -36.194 1.00 23.27 90 GLY A N 1
ATOM 695 C CA . GLY A 1 110 ? -13.586 15.694 -37.640 1.00 24.62 90 GLY A CA 1
ATOM 696 C C . GLY A 1 110 ? -14.477 16.726 -38.320 1.00 33.35 90 GLY A C 1
ATOM 697 O O . GLY A 1 110 ? -15.380 17.302 -37.688 1.00 26.02 90 GLY A O 1
ATOM 698 N N . GLU A 1 111 ? -14.227 16.969 -39.607 1.00 27.64 91 GLU A N 1
ATOM 699 C CA . GLU A 1 111 ? -15.052 17.893 -40.388 1.00 30.14 91 GLU A CA 1
ATOM 700 C C . GLU A 1 111 ? -16.484 17.362 -40.575 1.00 30.88 91 GLU A C 1
ATOM 701 O O . GLU A 1 111 ? -17.403 18.124 -40.910 1.00 28.70 91 GLU A O 1
ATOM 707 N N . ASP A 1 112 ? -16.660 16.057 -40.367 1.00 25.49 92 ASP A N 1
ATOM 708 C CA . ASP A 1 112 ? -17.980 15.414 -40.408 1.00 27.97 92 ASP A CA 1
ATOM 709 C C . ASP A 1 112 ? -18.604 15.313 -39.007 1.00 25.94 92 ASP A C 1
ATOM 710 O O . ASP A 1 112 ? -19.412 14.415 -38.744 1.00 26.83 92 ASP A O 1
ATOM 715 N N . ALA A 1 113 ? -18.198 16.219 -38.116 1.00 28.49 93 ALA A N 1
ATOM 716 C CA . ALA A 1 113 ? -18.667 16.277 -36.723 1.00 25.23 93 ALA A CA 1
ATOM 717 C C . ALA A 1 113 ? -18.348 15.029 -35.880 1.00 24.63 93 ALA A C 1
ATOM 718 O O . ALA A 1 113 ? -18.899 14.858 -34.789 1.00 25.24 93 ALA A O 1
ATOM 720 N N . SER A 1 114 ? -17.453 14.165 -36.356 1.00 24.65 94 SER A N 1
ATOM 721 C CA . SER A 1 114 ? -17.092 12.972 -35.581 1.00 22.86 94 SER A CA 1
ATOM 722 C C . SER A 1 114 ? -16.291 13.354 -34.331 1.00 21.70 94 SER A C 1
ATOM 723 O O . SER A 1 114 ? -15.857 14.500 -34.192 1.00 22.43 94 SER A O 1
ATOM 726 N N . TRP A 1 115 ? -16.128 12.396 -33.422 1.00 20.88 95 TRP A N 1
ATOM 727 C CA . TRP A 1 115 ? -15.371 12.581 -32.182 1.00 23.73 95 TRP A CA 1
ATOM 728 C C . TRP A 1 115 ? -14.147 11.670 -32.211 1.00 22.13 95 TRP A C 1
ATOM 729 O O . TRP A 1 115 ? -14.281 10.459 -32.107 1.00 27.45 95 TRP A O 1
ATOM 740 N N . LEU A 1 116 ? -12.961 12.253 -32.361 1.00 22.65 96 LEU A N 1
ATOM 741 C CA . LEU A 1 116 ? -11.737 11.475 -32.545 1.00 22.42 96 LEU A CA 1
ATOM 742 C C . LEU A 1 116 ? -10.790 11.585 -31.355 1.00 27.31 96 LEU A C 1
ATOM 743 O O . LEU A 1 116 ? -10.714 12.637 -30.726 1.00 23.80 96 LEU A O 1
ATOM 748 N N . PRO A 1 117 ? -10.070 10.493 -31.040 1.00 26.99 97 PRO A N 1
ATOM 749 C CA . PRO A 1 117 ? -9.021 10.562 -30.015 1.00 26.32 97 PRO A CA 1
ATOM 750 C C . PRO A 1 117 ? -7.936 11.568 -30.374 1.00 25.90 97 PRO A C 1
ATOM 751 O O . PRO A 1 117 ? -7.591 11.751 -31.545 1.00 25.09 97 PRO A O 1
ATOM 755 N N . ALA A 1 118 ? -7.430 12.252 -29.355 1.00 21.95 98 ALA A N 1
ATOM 756 C CA . ALA A 1 118 ? -6.456 13.313 -29.553 1.00 20.60 98 ALA A CA 1
ATOM 757 C C . ALA A 1 118 ? -5.567 13.376 -28.320 1.00 19.62 98 ALA A C 1
ATOM 758 O O . ALA A 1 118 ? -5.632 14.319 -27.538 1.00 19.12 98 ALA A O 1
ATOM 760 N N . PHE A 1 119 ? -4.748 12.340 -28.163 1.00 17.29 99 PHE A N 1
ATOM 761 C CA . PHE A 1 119 ? -3.961 12.131 -26.962 1.00 19.07 99 PHE A CA 1
ATOM 762 C C . PHE A 1 119 ? -2.457 12.278 -27.172 1.00 18.39 99 PHE A C 1
ATOM 763 O O . PHE A 1 119 ? -1.702 12.087 -26.232 1.00 19.31 99 PHE A O 1
ATOM 771 N N . SER A 1 120 ? -2.014 12.590 -28.388 1.00 19.55 100 SER A N 1
ATOM 772 C CA . SER A 1 120 ? -0.590 12.873 -28.582 1.00 21.65 100 SER A CA 1
ATOM 773 C C . SER A 1 120 ? -0.216 14.112 -27.776 1.00 19.70 100 SER A C 1
ATOM 774 O O . SER A 1 120 ? -1.055 15.007 -27.580 1.00 18.29 100 SER A O 1
ATOM 777 N N . PRO A 1 121 ? 1.037 14.175 -27.293 1.00 19.30 101 PRO A N 1
ATOM 778 C CA . PRO A 1 121 ? 1.479 15.385 -26.589 1.00 15.83 101 PRO A CA 1
ATOM 779 C C . PRO A 1 121 ? 1.212 16.678 -27.365 1.00 15.85 101 PRO A C 1
ATOM 780 O O . PRO A 1 121 ? 0.801 17.646 -26.744 1.00 15.10 101 PRO A O 1
ATOM 784 N N . ALA A 1 122 ? 1.418 16.693 -28.682 1.00 15.63 102 ALA A N 1
ATOM 785 C CA . ALA A 1 122 ? 1.140 17.890 -29.485 1.00 17.44 102 ALA A CA 1
ATOM 786 C C . ALA A 1 122 ? -0.343 18.285 -29.459 1.00 18.64 102 ALA A C 1
ATOM 787 O O . ALA A 1 122 ? -0.690 19.477 -29.434 1.00 17.21 102 ALA A O 1
ATOM 789 N N . GLU A 1 123 ? -1.211 17.284 -29.469 1.00 17.12 103 GLU A N 1
ATOM 790 C CA . GLU A 1 123 ? -2.654 17.530 -29.490 1.00 19.00 103 GLU A CA 1
ATOM 791 C C . GLU A 1 123 ? -3.158 18.053 -28.142 1.00 15.52 103 GLU A C 1
ATOM 792 O O . GLU A 1 123 ? -3.962 18.990 -28.091 1.00 16.50 103 GLU A O 1
ATOM 798 N N . LEU A 1 124 ? -2.675 17.459 -27.056 1.00 16.31 104 LEU A N 1
ATOM 799 C CA . LEU A 1 124 ? -3.087 17.873 -25.719 1.00 14.78 104 LEU A CA 1
ATOM 800 C C . LEU A 1 124 ? -2.623 19.291 -25.414 1.00 18.26 104 LEU A C 1
ATOM 801 O O . LEU A 1 124 ? -3.348 20.062 -24.773 1.00 11.87 104 LEU A O 1
ATOM 806 N N . GLN A 1 125 ? -1.410 19.620 -25.864 1.00 13.22 105 GLN A N 1
ATOM 807 C CA . GLN A 1 125 ? -0.860 20.958 -25.702 1.00 17.01 105 GLN A CA 1
ATOM 808 C C . GLN A 1 125 ? -1.657 21.993 -26.508 1.00 15.30 105 GLN A C 1
ATOM 809 O O . GLN A 1 125 ? -1.944 23.085 -26.028 1.00 14.54 105 GLN A O 1
ATOM 815 N N . LYS A 1 126 ? -1.990 21.633 -27.738 1.00 14.55 106 LYS A N 1
ATOM 816 C CA . LYS A 1 126 ? -2.801 22.476 -28.603 1.00 16.38 106 LYS A CA 1
ATOM 817 C C . LYS A 1 126 ? -4.165 22.712 -27.966 1.00 14.75 106 LYS A C 1
ATOM 818 O O . LYS A 1 126 ? -4.619 23.845 -27.892 1.00 18.48 106 LYS A O 1
ATOM 824 N N . ALA A 1 127 ? -4.787 21.638 -27.476 1.00 14.55 107 ALA A N 1
ATOM 825 C CA . ALA A 1 127 ? -6.087 21.725 -26.794 1.00 14.24 107 ALA A CA 1
ATOM 826 C C . ALA A 1 127 ? -6.049 22.718 -25.627 1.00 16.37 107 ALA A C 1
ATOM 827 O O . ALA A 1 127 ? -6.909 23.588 -25.517 1.00 14.32 107 ALA A O 1
ATOM 829 N N . VAL A 1 128 ? -5.051 22.601 -24.755 1.00 12.04 108 VAL A N 1
ATOM 830 C CA . VAL A 1 128 ? -4.963 23.526 -23.627 1.00 12.13 108 VAL A CA 1
ATOM 831 C C . VAL A 1 128 ? -4.790 24.964 -24.140 1.00 15.27 108 VAL A C 1
ATOM 832 O O . VAL A 1 128 ? -5.432 25.906 -23.656 1.00 16.35 108 VAL A O 1
ATOM 836 N N . HIS A 1 129 ? -3.929 25.099 -25.143 1.00 15.89 109 HIS A N 1
ATOM 837 C CA . HIS A 1 129 ? -3.660 26.356 -25.837 1.00 18.00 109 HIS A CA 1
ATOM 838 C C . HIS A 1 129 ? -4.959 26.959 -26.423 1.00 18.34 109 HIS A C 1
ATOM 839 O O . HIS A 1 129 ? -5.263 28.141 -26.214 1.00 16.58 109 HIS A O 1
ATOM 846 N N . ASP A 1 130 ? -5.739 26.139 -27.116 1.00 17.66 110 ASP A N 1
ATOM 847 C CA . ASP A 1 130 ? -7.006 26.594 -27.687 1.00 17.62 110 ASP A CA 1
ATOM 848 C C . ASP A 1 130 ? -7.986 27.064 -26.607 1.00 16.42 110 ASP A C 1
ATOM 849 O O . ASP A 1 130 ? -8.630 28.109 -26.756 1.00 15.21 110 ASP A O 1
ATOM 854 N N . ASN A 1 131 ? -8.098 26.304 -25.517 1.00 14.04 111 ASN A N 1
ATOM 855 C CA . ASN A 1 131 ? -9.004 26.678 -24.431 1.00 14.93 111 ASN A CA 1
ATOM 856 C C . ASN A 1 131 ? -8.638 28.035 -23.852 1.00 17.46 111 ASN A C 1
ATOM 857 O O . ASN A 1 131 ? -9.493 28.898 -23.651 1.00 11.67 111 ASN A O 1
ATOM 862 N N . LEU A 1 132 ? -7.348 28.210 -23.591 1.00 13.19 112 LEU A N 1
ATOM 863 C CA . LEU A 1 132 ? -6.841 29.470 -23.082 1.00 16.00 112 LEU A CA 1
ATOM 864 C C . LEU A 1 132 ? -7.235 30.647 -23.985 1.00 15.03 112 LEU A C 1
ATOM 865 O O . LEU A 1 132 ? -7.712 31.662 -23.491 1.00 17.82 112 LEU A O 1
ATOM 870 N N . ARG A 1 133 ? -7.041 30.503 -25.294 1.00 15.45 113 ARG A N 1
ATOM 871 C CA . ARG A 1 133 ? -7.314 31.594 -26.234 1.00 23.27 113 ARG A CA 1
ATOM 872 C C . ARG A 1 133 ? -8.811 31.878 -26.334 1.00 18.58 113 ARG A C 1
ATOM 873 O O . ARG A 1 133 ? -9.253 33.019 -26.270 1.00 16.82 113 ARG A O 1
ATOM 881 N N . ASN A 1 134 ? -9.584 30.818 -26.502 1.00 13.65 114 ASN A N 1
ATOM 882 C CA . ASN A 1 134 ? -11.004 30.966 -26.783 1.00 16.40 114 ASN A CA 1
ATOM 883 C C . ASN A 1 134 ? -11.808 31.396 -25.560 1.00 16.09 114 ASN A C 1
ATOM 884 O O . ASN A 1 134 ? -12.814 32.103 -25.696 1.00 15.94 114 ASN A O 1
ATOM 889 N N . LEU A 1 135 ? -11.353 31.009 -24.366 1.00 13.17 115 LEU A N 1
ATOM 890 C CA . LEU A 1 135 ? -11.969 31.498 -23.139 1.00 12.12 115 LEU A CA 1
ATOM 891 C C . LEU A 1 135 ? -11.406 32.861 -22.706 1.00 12.76 115 LEU A C 1
ATOM 892 O O . LEU A 1 135 ? -12.004 33.538 -21.874 1.00 15.95 115 LEU A O 1
ATOM 897 N N . GLY A 1 136 ? -10.257 33.249 -23.249 1.00 16.89 116 GLY A N 1
ATOM 898 C CA . GLY A 1 136 ? -9.610 34.485 -22.824 1.00 17.94 116 GLY A CA 1
ATOM 899 C C . GLY A 1 136 ? -8.918 34.385 -21.469 1.00 23.37 116 GLY A C 1
ATOM 900 O O . GLY A 1 136 ? -8.917 35.342 -20.689 1.00 22.43 116 GLY A O 1
ATOM 901 N N . LEU A 1 137 ? -8.325 33.225 -21.183 1.00 20.86 117 LEU A N 1
ATOM 902 C CA . LEU A 1 137 ? -7.713 32.969 -19.878 1.00 21.51 117 LEU A CA 1
ATOM 903 C C . LEU A 1 137 ? -6.206 32.785 -19.997 1.00 19.30 117 LEU A C 1
ATOM 904 O O . LEU A 1 137 ? -5.692 32.491 -21.069 1.00 19.93 117 LEU A O 1
ATOM 909 N N . ASP A 1 138 ? -5.511 32.959 -18.878 1.00 28.33 118 ASP A N 1
ATOM 910 C CA . ASP A 1 138 ? -4.069 32.739 -18.817 1.00 26.05 118 ASP A CA 1
ATOM 911 C C . ASP A 1 138 ? -3.755 31.434 -18.096 1.00 21.06 118 ASP A C 1
ATOM 912 O O . ASP A 1 138 ? -2.713 30.826 -18.323 1.00 18.25 118 ASP A O 1
ATOM 917 N N . VAL A 1 139 ? -4.671 31.014 -17.230 1.00 22.48 119 VAL A N 1
ATOM 918 C CA . VAL A 1 139 ? -4.575 29.733 -16.547 1.00 18.81 119 VAL A CA 1
ATOM 919 C C . VAL A 1 139 ? -5.958 29.065 -16.558 1.00 21.00 119 VAL A C 1
ATOM 920 O O . VAL A 1 139 ? -6.980 29.740 -16.407 1.00 20.42 119 VAL A O 1
ATOM 924 N N . LEU A 1 140 ? -5.997 27.752 -16.773 1.00 14.74 120 LEU A N 1
ATOM 925 C CA . LEU A 1 140 ? -7.254 27.013 -16.650 1.00 16.92 120 LEU A CA 1
ATOM 926 C C . LEU A 1 140 ? -7.400 26.463 -15.239 1.00 17.58 120 LEU A C 1
ATOM 927 O O . LEU A 1 140 ? -6.469 25.849 -14.725 1.00 18.13 120 LEU A O 1
ATOM 932 N N . ASP A 1 141 ? -8.563 26.675 -14.621 1.00 13.08 121 ASP A N 1
ATOM 933 C CA . ASP A 1 141 ? -8.841 26.183 -13.271 1.00 16.94 121 ASP A CA 1
ATOM 934 C C . ASP A 1 141 ? -8.738 24.671 -13.160 1.00 18.84 121 ASP A C 1
ATOM 935 O O . ASP A 1 141 ? -8.046 24.143 -12.292 1.00 16.04 121 ASP A O 1
ATOM 940 N N . VAL A 1 142 ? -9.493 23.979 -14.011 1.00 15.86 122 VAL A N 1
ATOM 941 C CA . VAL A 1 142 ? -9.537 22.523 -14.005 1.00 11.97 122 VAL A CA 1
ATOM 942 C C . VAL A 1 142 ? -9.595 22.015 -15.437 1.00 15.59 122 VAL A C 1
ATOM 943 O O . VAL A 1 142 ? -10.451 22.435 -16.222 1.00 12.56 122 VAL A O 1
ATOM 947 N N . VAL A 1 143 ? -8.672 21.123 -15.775 1.00 12.00 123 VAL A N 1
ATOM 948 C CA . VAL A 1 143 ? -8.737 20.403 -17.036 1.00 13.08 123 VAL A CA 1
ATOM 949 C C . VAL A 1 143 ? -8.948 18.912 -16.779 1.00 13.75 123 VAL A C 1
ATOM 950 O O . VAL A 1 143 ? -8.121 18.256 -16.149 1.00 13.81 123 VAL A O 1
ATOM 954 N N . ASN A 1 144 ? -10.074 18.390 -17.255 1.00 13.33 124 ASN A N 1
ATOM 955 C CA . ASN A 1 144 ? -10.317 16.949 -17.268 1.00 15.87 124 ASN A CA 1
ATOM 956 C C . ASN A 1 144 ? -9.632 16.269 -18.447 1.00 16.10 124 ASN A C 1
ATOM 957 O O . ASN A 1 144 ? -9.748 16.729 -19.582 1.00 13.99 124 ASN A O 1
ATOM 962 N N . LEU A 1 145 ? -8.952 15.161 -18.183 1.00 15.38 125 LEU A N 1
ATOM 963 C CA . LEU A 1 145 ? -8.483 14.291 -19.255 1.00 14.22 125 LEU A CA 1
ATOM 964 C C . LEU A 1 145 ? -9.608 13.332 -19.609 1.00 16.04 125 LEU A C 1
ATOM 965 O O . LEU A 1 145 ? -9.963 12.477 -18.800 1.00 15.97 125 LEU A O 1
ATOM 970 N N . ARG A 1 146 ? -10.177 13.479 -20.803 1.00 15.63 126 ARG A N 1
ATOM 971 C CA . ARG A 1 146 ? -11.261 12.605 -21.242 1.00 19.39 126 ARG A CA 1
ATOM 972 C C . ARG A 1 146 ? -10.682 11.325 -21.862 1.00 21.48 126 ARG A C 1
ATOM 973 O O . ARG A 1 146 ? -10.124 11.327 -22.954 1.00 19.96 126 ARG A O 1
ATOM 981 N N . VAL A 1 147 ? -10.799 10.231 -21.132 1.00 18.14 127 VAL A N 1
ATOM 982 C CA . VAL A 1 147 ? -10.159 8.988 -21.534 1.00 23.08 127 VAL A CA 1
ATOM 983 C C . VAL A 1 147 ? -11.065 8.241 -22.513 1.00 26.36 127 VAL A C 1
ATOM 984 O O . VAL A 1 147 ? -12.285 8.269 -22.385 1.00 23.81 127 VAL A O 1
ATOM 988 N N . MET A 1 148 ? -10.461 7.622 -23.522 1.00 30.47 128 MET A N 1
ATOM 989 C CA . MET A 1 148 ? -11.216 6.930 -24.559 1.00 32.84 128 MET A CA 1
ATOM 990 C C . MET A 1 148 ? -10.521 5.622 -24.940 1.00 36.62 128 MET A C 1
ATOM 991 O O . MET A 1 148 ? -9.958 5.513 -26.029 1.00 43.59 128 MET A O 1
ATOM 996 N N . MET A 1 149 ? -10.552 4.638 -24.038 1.00 35.52 129 MET A N 1
ATOM 997 C CA . MET A 1 149 ? -9.939 3.323 -24.286 1.00 37.82 129 MET A CA 1
ATOM 998 C C . MET A 1 149 ? -10.969 2.326 -24.830 1.00 48.00 129 MET A C 1
ATOM 999 O O . MET A 1 149 ? -12.115 2.271 -24.366 1.00 47.14 129 MET A O 1
ATOM 1004 N N . GLY A 1 150 ? -10.565 1.534 -25.816 1.00 50.17 130 GLY A N 1
ATOM 1005 C CA . GLY A 1 150 ? -11.479 0.578 -26.416 1.00 49.23 130 GLY A CA 1
ATOM 1006 C C . GLY A 1 150 ? -12.380 1.193 -27.473 1.00 54.37 130 GLY A C 1
ATOM 1007 O O . GLY A 1 150 ? -12.392 2.413 -27.664 1.00 51.32 130 GLY A O 1
ATOM 1008 N N . ASP A 1 151 ? -13.139 0.339 -28.157 1.00 49.09 131 ASP A N 1
ATOM 1009 C CA . ASP A 1 151 ? -13.978 0.762 -29.275 1.00 47.54 131 ASP A CA 1
ATOM 1010 C C . ASP A 1 151 ? -15.398 1.120 -28.827 1.00 48.00 131 ASP A C 1
ATOM 1011 O O . ASP A 1 151 ? -16.103 1.854 -29.522 1.00 50.83 131 ASP A O 1
ATOM 1016 N N . GLY A 1 152 ? -15.815 0.597 -27.673 1.00 41.98 132 GLY A N 1
ATOM 1017 C CA . GLY A 1 152 ? -17.083 0.984 -27.070 1.00 43.35 132 GLY A CA 1
ATOM 1018 C C . GLY A 1 152 ? -16.996 2.392 -26.503 1.00 48.67 132 GLY A C 1
ATOM 1019 O O . GLY A 1 152 ? -15.960 3.045 -26.632 1.00 51.27 132 GLY A O 1
ATOM 1020 N N . HIS A 1 153 ? -18.061 2.871 -25.865 1.00 44.76 133 HIS A N 1
ATOM 1021 C CA . HIS A 1 153 ? -18.091 4.280 -25.481 1.00 47.66 133 HIS A CA 1
ATOM 1022 C C . HIS A 1 153 ? -17.712 4.580 -24.024 1.00 45.09 133 HIS A C 1
ATOM 1023 O O . HIS A 1 153 ? -17.101 5.616 -23.748 1.00 55.81 133 HIS A O 1
ATOM 1030 N N . GLY A 1 154 ? -18.054 3.695 -23.095 1.00 41.83 134 GLY A N 1
ATOM 1031 C CA . GLY A 1 154 ? -17.828 3.988 -21.687 1.00 37.16 134 GLY A CA 1
ATOM 1032 C C . GLY A 1 154 ? -16.394 3.797 -21.221 1.00 34.67 134 GLY A C 1
ATOM 1033 O O . GLY A 1 154 ? -15.470 3.709 -22.038 1.00 34.68 134 GLY A O 1
ATOM 1034 N N . PRO A 1 155 ? -16.192 3.733 -19.894 1.00 26.31 135 PRO A N 1
ATOM 1035 C CA . PRO A 1 155 ? -14.848 3.460 -19.375 1.00 29.03 135 PRO A CA 1
ATOM 1036 C C . PRO A 1 155 ? -14.347 2.073 -19.772 1.00 28.87 135 PRO A C 1
ATOM 1037 O O . PRO A 1 155 ? -15.148 1.147 -19.938 1.00 23.32 135 PRO A O 1
ATOM 1041 N N . ALA A 1 156 ? -13.030 1.953 -19.924 1.00 25.70 136 ALA A N 1
ATOM 1042 C CA . ALA A 1 156 ? -12.372 0.681 -20.210 1.00 28.05 136 ALA A CA 1
ATOM 1043 C C . ALA A 1 156 ? -10.919 0.776 -19.753 1.00 28.20 136 ALA A C 1
ATOM 1044 O O . ALA A 1 156 ? -10.332 1.864 -19.781 1.00 26.36 136 ALA A O 1
ATOM 1046 N N . GLU A 1 157 ? -10.341 -0.349 -19.332 1.00 26.70 137 GLU A N 1
ATOM 1047 C CA . GLU A 1 157 ? -8.997 -0.338 -18.746 1.00 28.79 137 GLU A CA 1
ATOM 1048 C C . GLU A 1 157 ? -7.894 -0.079 -19.769 1.00 25.96 137 GLU A C 1
ATOM 1049 O O . GLU A 1 157 ? -8.091 -0.241 -20.973 1.00 27.58 137 GLU A O 1
ATOM 1055 N N . GLY A 1 158 ? -6.725 0.309 -19.268 1.00 24.71 138 GLY A N 1
ATOM 1056 C CA . GLY A 1 158 ? -5.606 0.687 -20.112 1.00 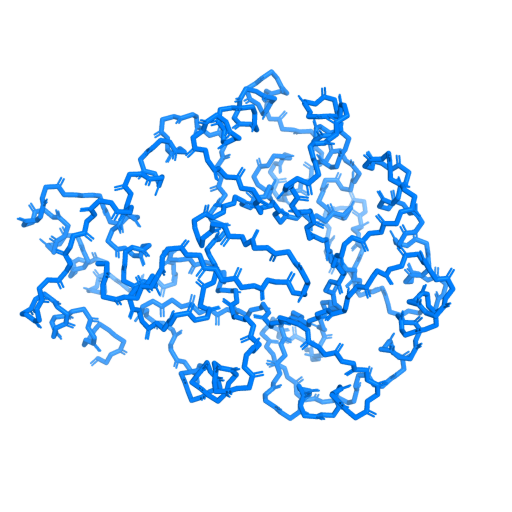27.77 138 GLY A CA 1
ATOM 1057 C C . GLY A 1 158 ? -4.909 1.885 -19.498 1.00 31.89 138 GLY A C 1
ATOM 1058 O O . GLY A 1 158 ? -5.568 2.816 -19.035 1.00 26.40 138 GLY A O 1
ATOM 1059 N N . SER A 1 159 ? -3.581 1.866 -19.487 1.00 28.97 139 SER A N 1
ATOM 1060 C CA . SER A 1 159 ? -2.816 2.925 -18.844 1.00 26.51 139 SER A CA 1
ATOM 1061 C C . SER A 1 159 ? -3.078 4.300 -19.460 1.00 28.44 139 SER A C 1
ATOM 1062 O O . SER A 1 159 ? -3.165 4.454 -20.676 1.00 25.59 139 SER A O 1
ATOM 1065 N N . ILE A 1 160 ? -3.213 5.297 -18.596 1.00 24.20 140 ILE A N 1
ATOM 1066 C CA . ILE A 1 160 ? -3.387 6.672 -19.041 1.00 25.54 140 ILE A CA 1
ATOM 1067 C C . ILE A 1 160 ? -2.164 7.511 -18.688 1.00 20.26 140 ILE A C 1
ATOM 1068 O O . ILE A 1 160 ? -2.227 8.738 -18.699 1.00 21.02 140 ILE A O 1
ATOM 1073 N N . GLU A 1 161 ? -1.055 6.849 -18.374 1.00 20.56 141 GLU A N 1
ATOM 1074 C CA . GLU A 1 161 ? 0.113 7.552 -17.841 1.00 21.56 141 GLU A CA 1
ATOM 1075 C C . GLU A 1 161 ? 0.662 8.590 -18.825 1.00 19.48 141 GLU A C 1
ATOM 1076 O O . GLU A 1 161 ? 1.002 9.706 -18.430 1.00 21.36 141 GLU A O 1
ATOM 1082 N N . ALA A 1 162 ? 0.746 8.217 -20.100 1.00 18.69 142 ALA A N 1
ATOM 1083 C CA . ALA A 1 162 ? 1.330 9.082 -21.133 1.00 18.93 142 ALA A CA 1
ATOM 1084 C C . ALA A 1 162 ? 0.604 10.429 -21.280 1.00 21.70 142 ALA A C 1
ATOM 1085 O O . ALA A 1 162 ? 1.242 11.486 -21.314 1.00 16.41 142 ALA A O 1
ATOM 1087 N N . SER A 1 163 ? -0.726 10.386 -21.386 1.00 17.46 143 SER A N 1
ATOM 1088 C CA . SER A 1 163 ? -1.515 11.615 -21.498 1.00 17.35 143 SER A CA 1
ATOM 1089 C C . SER A 1 163 ? -1.425 12.406 -20.226 1.00 15.36 143 SER A C 1
ATOM 1090 O O . SER A 1 163 ? -1.234 13.620 -20.245 1.00 19.52 143 SER A O 1
ATOM 1093 N N . LEU A 1 164 ? -1.575 11.715 -19.102 1.00 18.71 144 LEU A N 1
ATOM 1094 C CA . LEU A 1 164 ? -1.590 12.399 -17.819 1.00 17.68 144 LEU A CA 1
ATOM 1095 C C . LEU A 1 164 ? -0.256 13.072 -17.525 1.00 19.28 144 LEU A C 1
ATOM 1096 O O . LEU A 1 164 ? -0.221 14.155 -16.948 1.00 18.35 144 LEU A O 1
ATOM 1101 N N . THR A 1 165 ? 0.839 12.423 -17.921 1.00 18.31 145 THR A N 1
ATOM 1102 C CA . THR A 1 165 ? 2.175 13.015 -17.812 1.00 16.13 145 THR A CA 1
ATOM 1103 C C . THR A 1 165 ? 2.254 14.348 -18.555 1.00 16.14 145 THR A C 1
ATOM 1104 O O . THR A 1 165 ? 2.793 15.334 -18.040 1.00 19.23 145 THR A O 1
ATOM 1108 N N . VAL A 1 166 ? 1.688 14.387 -19.757 1.00 20.46 146 VAL A N 1
ATOM 1109 C CA . VAL A 1 166 ? 1.639 15.622 -20.537 1.00 17.70 146 VAL A CA 1
ATOM 1110 C C . VAL A 1 166 ? 0.840 16.700 -19.795 1.00 18.31 146 VAL A C 1
ATOM 1111 O O . VAL A 1 166 ? 1.304 17.834 -19.642 1.00 16.75 146 VAL A O 1
ATOM 1115 N N . LEU A 1 167 ? -0.349 16.353 -19.310 1.00 16.68 147 LEU A N 1
ATOM 1116 C CA . LEU A 1 167 ? -1.148 17.317 -18.547 1.00 15.00 147 LEU A CA 1
ATOM 1117 C C . LEU A 1 167 ? -0.398 17.813 -17.311 1.00 17.10 147 LEU A C 1
ATOM 1118 O O . LEU A 1 167 ? -0.425 18.998 -17.002 1.00 15.09 147 LEU A O 1
ATOM 1123 N N . ALA A 1 168 ? 0.278 16.903 -16.612 1.00 18.80 148 ALA A N 1
ATOM 1124 C CA . ALA A 1 168 ? 1.065 17.266 -15.436 1.00 15.71 148 ALA A CA 1
ATOM 1125 C C . ALA A 1 168 ? 2.172 18.285 -15.743 1.00 20.04 148 ALA A C 1
ATOM 1126 O O . ALA A 1 168 ? 2.491 19.134 -14.902 1.00 20.24 148 ALA A O 1
ATOM 1128 N N . GLU A 1 169 ? 2.766 18.207 -16.932 1.00 20.26 149 GLU A N 1
ATOM 1129 C CA . GLU A 1 169 ? 3.772 19.191 -17.342 1.00 20.88 149 GLU A CA 1
ATOM 1130 C C . GLU A 1 169 ? 3.154 20.579 -17.485 1.00 20.47 149 GLU A C 1
ATOM 1131 O O . GLU A 1 169 ? 3.722 21.575 -17.049 1.00 20.86 149 GLU A O 1
ATOM 1137 N N . MET A 1 170 ? 1.983 20.645 -18.103 1.00 18.35 150 MET A N 1
ATOM 1138 C CA . MET A 1 170 ? 1.330 21.933 -18.299 1.00 18.74 150 MET A CA 1
ATOM 1139 C C . MET A 1 170 ? 0.924 22.523 -16.960 1.00 17.75 150 MET A C 1
ATOM 1140 O O . MET A 1 170 ? 0.975 23.741 -16.768 1.00 19.85 150 MET A O 1
ATOM 1145 N N . GLN A 1 171 ? 0.555 21.657 -16.024 1.00 16.01 151 GLN A N 1
ATOM 1146 C CA . GLN A 1 171 ? 0.297 22.094 -14.657 1.00 15.04 151 GLN A CA 1
ATOM 1147 C C . GLN A 1 171 ? 1.560 22.698 -14.041 1.00 21.13 151 GLN A C 1
ATOM 1148 O O . GLN A 1 171 ? 1.525 23.774 -13.446 1.00 19.11 151 GLN A O 1
ATOM 1154 N N . GLN A 1 172 ? 2.684 22.003 -14.191 1.00 20.77 152 GLN A N 1
ATOM 1155 C CA . GLN A 1 172 ? 3.931 22.499 -13.612 1.00 22.61 152 GLN A CA 1
ATOM 1156 C C . GLN A 1 172 ? 4.348 23.795 -14.286 1.00 22.82 152 GLN A C 1
ATOM 1157 O O . GLN A 1 172 ? 4.967 24.645 -13.663 1.00 24.64 152 GLN A O 1
ATOM 1163 N N . GLN A 1 173 ? 3.960 23.966 -15.546 1.00 22.71 153 GLN A N 1
ATOM 1164 C CA . GLN A 1 173 ? 4.257 25.200 -16.262 1.00 21.85 153 GLN A CA 1
ATOM 1165 C C . GLN A 1 173 ? 3.271 26.325 -15.958 1.00 23.54 153 GLN A C 1
ATOM 1166 O O . GLN A 1 173 ? 3.416 27.425 -16.475 1.00 24.03 153 GLN A O 1
ATOM 1172 N N . GLY A 1 174 ? 2.271 26.044 -15.126 1.00 18.17 154 GLY A N 1
ATOM 1173 C CA . GLY A 1 174 ? 1.318 27.049 -14.683 1.00 19.29 154 GLY A CA 1
ATOM 1174 C C . GLY A 1 174 ? 0.155 27.352 -15.622 1.00 21.70 154 GLY A C 1
ATOM 1175 O O . GLY A 1 174 ? -0.550 28.333 -15.419 1.00 20.56 154 GLY A O 1
ATOM 1176 N N . LEU A 1 175 ? -0.040 26.530 -16.650 1.00 19.26 155 LEU A N 1
ATOM 1177 C CA . LEU A 1 175 ? -1.138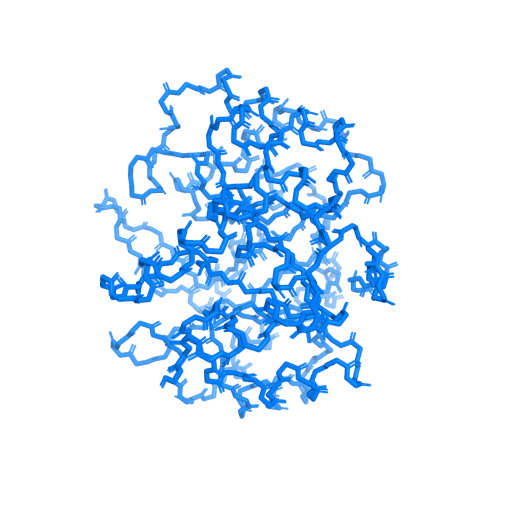 26.722 -17.604 1.00 16.71 155 LEU A CA 1
ATOM 1178 C C . LEU A 1 175 ? -2.437 26.119 -17.079 1.00 20.95 155 LEU A C 1
ATOM 1179 O O . LEU A 1 175 ? -3.548 26.568 -17.418 1.00 17.18 155 LEU A O 1
ATOM 1184 N N . VAL A 1 176 ? -2.276 25.092 -16.253 1.00 17.66 156 VAL A N 1
ATOM 1185 C CA . VAL A 1 176 ? -3.383 24.332 -15.688 1.00 17.17 156 VAL A CA 1
ATOM 1186 C C . VAL A 1 176 ? -3.214 24.286 -14.182 1.00 20.17 156 VAL A C 1
ATOM 1187 O O . VAL A 1 176 ? -2.178 23.839 -13.697 1.00 20.51 156 VAL A O 1
ATOM 1191 N N . LYS A 1 177 ? -4.214 24.742 -13.439 1.00 14.22 157 LYS A N 1
ATOM 1192 C CA . LYS A 1 177 ? -4.134 24.705 -11.987 1.00 18.19 157 LYS A CA 1
ATOM 1193 C C . LYS A 1 177 ? -4.352 23.289 -11.443 1.00 22.32 157 LYS A C 1
ATOM 1194 O O . LYS A 1 177 ? -3.528 22.771 -10.694 1.00 19.41 157 LYS A O 1
ATOM 1200 N N . HIS A 1 178 ? -5.468 22.680 -11.835 1.00 15.43 158 HIS A N 1
ATOM 1201 C CA . HIS A 1 178 ? -5.906 21.387 -11.310 1.00 18.05 158 HIS A CA 1
ATOM 1202 C C . HIS A 1 178 ? -6.277 20.419 -12.425 1.00 14.82 158 HIS A C 1
ATOM 1203 O O . HIS A 1 178 ? -6.772 20.819 -13.475 1.00 16.46 158 HIS A O 1
ATOM 1210 N N . ILE A 1 179 ? -6.063 19.136 -12.162 1.00 14.26 159 ILE A N 1
ATOM 1211 C CA . ILE A 1 179 ? -6.321 18.084 -13.131 1.00 13.43 159 ILE A CA 1
ATOM 1212 C C . ILE A 1 179 ? -7.482 17.217 -12.675 1.00 14.82 159 ILE A C 1
ATOM 1213 O O . ILE A 1 179 ? -7.601 16.895 -11.496 1.00 14.86 159 ILE A O 1
ATOM 1218 N N . GLY A 1 180 ? -8.350 16.853 -13.606 1.00 13.38 160 GLY A N 1
ATOM 1219 C CA . GLY A 1 180 ? -9.381 15.876 -13.315 1.00 16.40 160 GLY A CA 1
ATOM 1220 C C . GLY A 1 180 ? -9.399 14.803 -14.380 1.00 13.51 160 GLY A C 1
ATOM 1221 O O . GLY A 1 180 ? -8.602 14.834 -15.318 1.00 14.33 160 GLY A O 1
ATOM 1222 N N . LEU A 1 181 ? -10.326 13.866 -14.242 1.00 14.91 161 LEU A N 1
ATOM 1223 C CA . LEU A 1 181 ? -10.450 12.745 -15.163 1.00 15.42 161 LEU A CA 1
ATOM 1224 C C . LEU A 1 181 ? -11.882 12.584 -15.614 1.00 13.41 161 LEU A C 1
ATOM 1225 O O . LEU A 1 181 ? -12.824 12.812 -14.846 1.00 13.72 161 LEU A O 1
ATOM 1230 N N . SER A 1 182 ? -12.054 12.183 -16.865 1.00 14.30 162 SER A N 1
ATOM 1231 C CA . SER A 1 182 ? -13.389 11.900 -17.366 1.00 14.18 162 SER A CA 1
ATOM 1232 C C . SER A 1 182 ? -13.431 10.559 -18.088 1.00 17.52 162 SER A C 1
ATOM 1233 O O . SER A 1 182 ? -12.492 10.194 -18.811 1.00 16.78 162 SER A O 1
ATOM 1236 N N . ASN A 1 183 ? -14.529 9.833 -17.877 1.00 15.62 163 ASN A N 1
ATOM 1237 C CA . ASN A 1 183 ? -14.747 8.512 -18.452 1.00 15.81 163 ASN A CA 1
ATOM 1238 C C . ASN A 1 183 ? -13.695 7.472 -18.040 1.00 17.76 163 ASN A C 1
ATOM 1239 O O . ASN A 1 183 ? -13.047 6.880 -18.902 1.00 18.15 163 ASN A O 1
ATOM 1244 N N . VAL A 1 184 ? -13.536 7.236 -16.736 1.00 18.51 164 VAL A N 1
ATOM 1245 C CA . VAL A 1 184 ? -12.450 6.378 -16.248 1.00 17.90 164 VAL A CA 1
ATOM 1246 C C . VAL A 1 184 ? -12.922 5.255 -15.326 1.00 22.59 164 VAL A C 1
ATOM 1247 O O . VAL A 1 184 ? -13.957 5.361 -14.651 1.00 19.89 164 VAL A O 1
ATOM 1251 N N . THR A 1 185 ? -12.113 4.197 -15.288 1.00 21.05 165 THR A N 1
ATOM 1252 C CA . THR A 1 185 ? -12.314 3.060 -14.401 1.00 22.56 165 THR A CA 1
ATOM 1253 C C . THR A 1 185 ? -11.758 3.388 -13.024 1.00 20.37 165 THR A C 1
ATOM 1254 O O . THR A 1 185 ? -10.921 4.279 -12.893 1.00 22.35 165 THR A O 1
ATOM 1258 N N . PRO A 1 186 ? -12.206 2.663 -11.988 1.00 23.59 166 PRO A N 1
ATOM 1259 C CA . PRO A 1 186 ? -11.569 2.876 -10.685 1.00 23.34 166 PRO A CA 1
ATOM 1260 C C . PRO A 1 186 ? -10.048 2.635 -10.714 1.00 21.44 166 PRO A C 1
ATOM 1261 O O . PRO A 1 186 ? -9.315 3.314 -9.997 1.00 22.81 166 PRO A O 1
ATOM 1265 N N . THR A 1 187 ? -9.574 1.714 -11.548 1.00 25.08 167 THR A N 1
ATOM 1266 C CA . THR A 1 187 ? -8.132 1.459 -11.637 1.00 24.13 167 THR A CA 1
ATOM 1267 C C . THR A 1 187 ? -7.389 2.622 -12.283 1.00 23.05 167 THR A C 1
ATOM 1268 O O . THR A 1 187 ? -6.285 2.992 -11.856 1.00 24.35 167 THR A O 1
ATOM 1272 N N . GLN A 1 188 ? -7.995 3.219 -13.302 1.00 26.56 168 GLN A N 1
ATOM 1273 C CA . GLN A 1 188 ? -7.363 4.352 -13.969 1.00 24.22 168 GLN A CA 1
ATOM 1274 C C . GLN A 1 188 ? -7.251 5.524 -13.003 1.00 22.06 168 GLN A C 1
ATOM 1275 O O . GLN A 1 188 ? -6.233 6.219 -12.984 1.00 24.87 168 GLN A O 1
ATOM 1281 N N . VAL A 1 189 ? -8.279 5.723 -12.180 1.00 24.04 169 VAL A N 1
ATOM 1282 C CA . VAL A 1 189 ? -8.229 6.772 -11.166 1.00 19.04 169 VAL A CA 1
ATOM 1283 C C . VAL A 1 189 ? -7.066 6.537 -10.200 1.00 19.35 169 VAL A C 1
ATOM 1284 O O . VAL A 1 189 ? -6.307 7.459 -9.897 1.00 21.22 169 VAL A O 1
ATOM 1288 N N . ALA A 1 190 ? -6.932 5.301 -9.720 1.00 25.29 170 ALA A N 1
ATOM 1289 C CA . ALA A 1 190 ? -5.849 4.941 -8.809 1.00 24.06 170 ALA A CA 1
ATOM 1290 C C . ALA A 1 190 ? -4.487 5.171 -9.461 1.00 23.72 170 ALA A C 1
ATOM 1291 O O . ALA A 1 190 ? -3.570 5.716 -8.834 1.00 25.35 170 ALA A O 1
ATOM 1293 N N . GLU A 1 191 ? -4.360 4.767 -10.721 1.00 24.43 171 GLU A N 1
ATOM 1294 C CA . GLU A 1 191 ? -3.103 4.957 -11.445 1.00 25.60 171 GLU A CA 1
ATOM 1295 C C . GLU A 1 191 ? -2.800 6.432 -11.601 1.00 26.62 171 GLU A C 1
ATOM 1296 O O . GLU A 1 191 ? -1.663 6.868 -11.416 1.00 26.83 171 GLU A O 1
ATOM 1302 N N . ALA A 1 192 ? -3.830 7.198 -11.953 1.00 23.72 172 ALA A N 1
ATOM 1303 C CA . ALA A 1 192 ? -3.646 8.610 -12.221 1.00 24.32 172 ALA A CA 1
ATOM 1304 C C . ALA A 1 192 ? -3.157 9.324 -10.977 1.00 21.40 172 ALA A C 1
ATOM 1305 O O . ALA A 1 192 ? -2.312 10.221 -11.051 1.00 23.52 172 ALA A O 1
ATOM 1307 N N . ARG A 1 193 ? -3.697 8.926 -9.830 1.00 24.13 173 ARG A N 1
ATOM 1308 C CA . ARG A 1 193 ? -3.425 9.626 -8.581 1.00 21.75 173 ARG A CA 1
ATOM 1309 C C . ARG A 1 193 ? -1.980 9.399 -8.114 1.00 28.18 173 ARG A C 1
ATOM 1310 O O . ARG A 1 193 ? -1.515 10.063 -7.185 1.00 29.37 173 ARG A O 1
ATOM 1318 N N . LYS A 1 194 ? -1.270 8.485 -8.774 1.00 25.79 174 LYS A N 1
ATOM 1319 C CA . LYS A 1 194 ? 0.154 8.284 -8.502 1.00 29.48 174 LYS A CA 1
ATOM 1320 C C . LYS A 1 194 ? 1.007 9.307 -9.256 1.00 35.44 174 LYS A C 1
ATOM 1321 O O . LYS A 1 194 ? 2.137 9.589 -8.867 1.00 35.42 174 LYS A O 1
ATOM 1327 N N . ILE A 1 195 ? 0.457 9.856 -10.337 1.00 31.57 175 ILE A N 1
ATOM 1328 C CA . ILE A 1 195 ? 1.172 10.801 -11.195 1.00 24.98 175 ILE A CA 1
ATOM 1329 C C . ILE A 1 195 ? 0.827 12.251 -10.839 1.00 30.03 175 ILE A C 1
ATOM 1330 O O . ILE A 1 195 ? 1.682 13.137 -10.855 1.00 27.47 175 ILE A O 1
ATOM 1335 N N . ALA A 1 196 ? -0.432 12.493 -10.497 1.00 24.73 176 ALA A N 1
ATOM 1336 C CA . ALA A 1 196 ? -0.869 13.850 -10.223 1.00 26.33 176 ALA A CA 1
ATOM 1337 C C . ALA A 1 196 ? -2.025 13.864 -9.234 1.00 22.92 176 ALA A C 1
ATOM 1338 O O . ALA A 1 196 ? -2.699 12.855 -9.043 1.00 22.18 176 ALA A O 1
ATOM 1340 N N . GLU A 1 197 ? -2.234 15.000 -8.581 1.00 22.94 177 GLU A N 1
ATOM 1341 C CA . GLU A 1 197 ? -3.404 15.147 -7.735 1.00 26.32 177 GLU A CA 1
ATOM 1342 C C . GLU A 1 197 ? -4.621 15.245 -8.656 1.00 18.98 177 GLU A C 1
ATOM 1343 O O . GLU A 1 197 ? -4.574 15.935 -9.679 1.00 18.36 177 GLU A O 1
ATOM 1349 N N . ILE A 1 198 ? -5.691 14.534 -8.309 1.00 17.49 178 ILE A N 1
ATOM 1350 C CA . ILE A 1 198 ? -6.914 14.545 -9.114 1.00 14.78 178 ILE A CA 1
ATOM 1351 C C . ILE A 1 198 ? -8.044 15.176 -8.288 1.00 16.85 178 ILE A C 1
ATOM 1352 O O . ILE A 1 198 ? -8.304 14.747 -7.168 1.00 16.30 178 ILE A O 1
ATOM 1357 N N . VAL A 1 199 ? -8.712 16.189 -8.828 1.00 15.78 179 VAL A N 1
ATOM 1358 C CA . VAL A 1 199 ? -9.682 16.933 -8.031 1.00 18.29 179 VAL A CA 1
ATOM 1359 C C . VAL A 1 199 ? -11.128 16.522 -8.339 1.00 16.80 179 VAL A C 1
ATOM 1360 O O . VAL A 1 199 ? -12.041 16.779 -7.542 1.00 14.17 179 VAL A O 1
ATOM 1364 N N . CYS A 1 200 ? -11.342 15.884 -9.486 1.00 13.67 180 CYS A N 1
ATOM 1365 C CA . CYS A 1 200 ? -12.676 15.401 -9.829 1.00 14.43 180 CYS A CA 1
ATOM 1366 C C . CYS A 1 200 ? -12.635 14.254 -10.828 1.00 17.32 180 CYS A C 1
ATOM 1367 O O . CYS A 1 200 ? -11.668 14.086 -11.582 1.00 16.05 180 CYS A O 1
ATOM 1370 N N . VAL A 1 201 ? -13.713 13.480 -10.819 1.00 10.51 181 VAL A N 1
ATOM 1371 C CA . VAL A 1 201 ? -13.961 12.411 -11.780 1.00 14.20 181 VAL A CA 1
ATOM 1372 C C . VAL A 1 201 ? -15.342 12.621 -12.423 1.00 12.41 181 VAL A C 1
ATOM 1373 O O . VAL A 1 201 ? -16.351 12.704 -11.732 1.00 13.40 181 VAL A O 1
ATOM 1377 N N . GLN A 1 202 ? -15.367 12.717 -13.744 1.00 14.26 182 GLN A N 1
ATOM 1378 C CA . GLN A 1 202 ? -16.585 12.999 -14.492 1.00 13.55 182 GLN A CA 1
ATOM 1379 C C . GLN A 1 202 ? -16.954 11.778 -15.353 1.00 14.33 182 GLN A C 1
ATOM 1380 O O . GLN A 1 202 ? -16.283 11.484 -16.333 1.00 16.59 182 GLN A O 1
ATOM 1386 N N . ASN A 1 203 ? -18.021 11.076 -14.966 1.00 14.44 183 ASN A N 1
ATOM 1387 C CA . ASN A 1 203 ? -18.381 9.758 -15.510 1.00 16.22 183 ASN A CA 1
ATOM 1388 C C . ASN A 1 203 ? -19.878 9.626 -15.804 1.00 17.84 183 ASN A C 1
ATOM 1389 O O . ASN A 1 203 ? -20.696 10.356 -15.242 1.00 16.07 183 ASN A O 1
ATOM 1394 N N . GLU A 1 204 ? -20.246 8.676 -16.662 1.00 20.63 184 GLU A N 1
ATOM 1395 C CA . GLU A 1 204 ? -21.663 8.328 -16.839 1.00 22.32 184 GLU A CA 1
ATOM 1396 C C . GLU A 1 204 ? -22.265 7.812 -15.538 1.00 19.05 184 GLU A C 1
ATOM 1397 O O . GLU A 1 204 ? -21.708 6.900 -14.913 1.00 18.90 184 GLU A O 1
ATOM 1403 N N . TYR A 1 205 ? -23.406 8.373 -15.148 1.00 12.75 185 TYR A N 1
ATOM 1404 C CA . TYR A 1 205 ? -24.064 8.001 -13.909 1.00 17.53 185 TYR A CA 1
ATOM 1405 C C . TYR A 1 205 ? -25.411 8.692 -13.795 1.00 16.03 185 TYR A C 1
ATOM 1406 O O . TYR A 1 205 ? -25.514 9.896 -14.007 1.00 15.53 185 TYR A O 1
ATOM 1415 N N . ASN A 1 206 ? -26.443 7.920 -13.470 1.00 13.40 186 ASN A N 1
ATOM 1416 C CA . ASN A 1 206 ? -27.709 8.506 -13.056 1.00 16.41 186 ASN A CA 1
ATOM 1417 C C . ASN A 1 206 ? -28.496 7.498 -12.245 1.00 20.00 186 ASN A C 1
ATOM 1418 O O . ASN A 1 206 ? -27.985 6.433 -11.902 1.00 14.57 186 ASN A O 1
ATOM 1423 N N . ILE A 1 207 ? -29.729 7.842 -11.913 1.00 15.80 187 ILE A N 1
ATOM 1424 C CA . ILE A 1 207 ? -30.545 6.993 -11.055 1.00 18.15 187 ILE A CA 1
ATOM 1425 C C . ILE A 1 207 ? -30.763 5.576 -11.637 1.00 20.47 187 ILE A C 1
ATOM 1426 O O . ILE A 1 207 ? -30.975 4.628 -10.887 1.00 25.90 187 ILE A O 1
ATOM 1431 N N . ALA A 1 208 ? -30.642 5.424 -12.956 1.00 19.61 188 ALA A N 1
ATOM 1432 C CA . ALA A 1 208 ? -30.819 4.120 -13.603 1.00 21.21 188 ALA A CA 1
ATOM 1433 C C . ALA A 1 208 ? -29.500 3.453 -14.044 1.00 20.67 188 ALA A C 1
ATOM 1434 O O . ALA A 1 208 ? -29.507 2.335 -14.580 1.00 17.36 188 ALA A O 1
ATOM 1436 N N . HIS A 1 209 ? -28.376 4.135 -13.840 1.00 16.01 189 HIS A N 1
ATOM 1437 C CA . HIS A 1 209 ? -27.074 3.573 -14.203 1.00 18.53 189 HIS A CA 1
ATOM 1438 C C . HIS A 1 209 ? -26.099 3.785 -13.054 1.00 16.45 189 HIS A C 1
ATOM 1439 O O . HIS A 1 209 ? -25.411 4.800 -12.996 1.00 17.22 189 HIS A O 1
ATOM 1446 N N . ARG A 1 210 ? -26.032 2.833 -12.132 1.00 16.76 190 ARG A N 1
ATOM 1447 C CA . ARG A 1 210 ? -25.337 3.108 -10.873 1.00 18.79 190 ARG A CA 1
ATOM 1448 C C . ARG A 1 210 ? -24.087 2.270 -10.623 1.00 17.66 190 ARG A C 1
ATOM 1449 O O . ARG A 1 210 ? -23.669 2.112 -9.482 1.00 14.35 190 ARG A O 1
ATOM 1457 N N . ALA A 1 211 ? -23.464 1.786 -11.689 1.00 15.59 191 ALA A N 1
ATOM 1458 C CA . ALA A 1 211 ? -22.215 1.018 -11.566 1.00 16.48 191 ALA A CA 1
ATOM 1459 C C . ALA A 1 211 ? -21.130 1.711 -10.732 1.00 21.47 191 ALA A C 1
ATOM 1460 O O . ALA A 1 211 ? -20.362 1.043 -10.045 1.00 16.29 191 ALA A O 1
ATOM 1462 N N . ASP A 1 212 ? -21.072 3.040 -10.770 1.00 17.44 192 ASP A N 1
ATOM 1463 C CA . ASP A 1 212 ? -19.984 3.761 -10.104 1.00 16.97 192 ASP A CA 1
ATOM 1464 C C . ASP A 1 212 ? -20.213 4.008 -8.612 1.00 16.45 192 ASP A C 1
ATOM 1465 O O . ASP A 1 212 ? -19.442 4.746 -7.997 1.00 15.42 192 ASP A O 1
ATOM 1470 N N . ASP A 1 213 ? -21.261 3.415 -8.034 1.00 16.97 193 ASP A N 1
ATOM 1471 C CA . ASP A 1 213 ? -21.681 3.771 -6.672 1.00 17.79 193 ASP A CA 1
ATOM 1472 C C . ASP A 1 213 ? -20.556 3.680 -5.637 1.00 18.85 193 ASP A C 1
ATOM 1473 O O . ASP A 1 213 ? -20.364 4.604 -4.838 1.00 18.06 193 ASP A O 1
ATOM 1478 N N . ALA A 1 214 ? -19.807 2.582 -5.650 1.00 14.54 194 ALA A N 1
ATOM 1479 C CA . ALA A 1 214 ? -18.741 2.404 -4.671 1.00 15.70 194 ALA A CA 1
ATOM 1480 C C . ALA A 1 214 ? -17.634 3.437 -4.874 1.00 16.25 194 ALA A C 1
ATOM 1481 O O . ALA A 1 214 ? -17.099 3.974 -3.911 1.00 15.33 194 ALA A O 1
ATOM 1483 N N . MET A 1 215 ? -17.301 3.733 -6.123 1.00 16.73 195 MET A N 1
ATOM 1484 C CA . MET A 1 215 ? -16.275 4.743 -6.383 1.00 16.02 195 MET A CA 1
ATOM 1485 C C . MET A 1 215 ? -16.708 6.135 -5.909 1.00 17.05 195 MET A C 1
ATOM 1486 O O . MET A 1 215 ? -15.899 6.883 -5.344 1.00 16.29 195 MET A O 1
ATOM 1491 N N . ILE A 1 216 ? -17.974 6.485 -6.146 1.00 13.54 196 ILE A N 1
ATOM 1492 C CA . ILE A 1 216 ? -18.508 7.772 -5.681 1.00 13.94 196 ILE A CA 1
ATOM 1493 C C . ILE A 1 216 ? -18.235 7.940 -4.186 1.00 17.08 196 ILE A C 1
ATOM 1494 O O . ILE A 1 216 ? -17.722 8.975 -3.741 1.00 14.54 196 ILE A O 1
ATOM 1499 N N . ASP A 1 217 ? -18.546 6.899 -3.416 1.00 16.16 197 ASP A N 1
ATOM 1500 C CA . ASP A 1 217 ? -18.375 6.956 -1.971 1.00 17.84 197 ASP A CA 1
ATOM 1501 C C . ASP A 1 217 ? -16.906 7.037 -1.572 1.00 16.67 197 ASP A C 1
ATOM 1502 O O . ASP A 1 217 ? -16.542 7.830 -0.718 1.00 19.19 197 ASP A O 1
ATOM 1507 N N . ALA A 1 218 ? -16.079 6.210 -2.200 1.00 16.28 198 ALA A N 1
ATOM 1508 C CA . ALA A 1 218 ? -14.642 6.233 -1.985 1.00 17.64 198 ALA A CA 1
ATOM 1509 C C . ALA A 1 218 ? -14.046 7.608 -2.315 1.00 21.04 198 ALA A C 1
ATOM 1510 O O . ALA A 1 218 ? -13.238 8.144 -1.562 1.00 19.80 198 ALA A O 1
ATOM 1512 N N . LEU A 1 219 ? -14.454 8.179 -3.444 1.00 17.46 199 LEU A N 1
ATOM 1513 C CA . LEU A 1 219 ? -13.970 9.497 -3.840 1.00 15.29 199 LEU A CA 1
ATOM 1514 C C . LEU A 1 219 ? -14.367 10.553 -2.818 1.00 16.00 199 LEU A C 1
ATOM 1515 O O . LEU A 1 219 ? -13.564 11.423 -2.463 1.00 16.02 199 LEU A O 1
ATOM 1520 N N . ALA A 1 220 ? -15.599 10.455 -2.331 1.00 18.00 200 ALA A N 1
ATOM 1521 C CA . ALA A 1 220 ? -16.134 11.396 -1.344 1.00 18.72 200 ALA A CA 1
ATOM 1522 C C . ALA 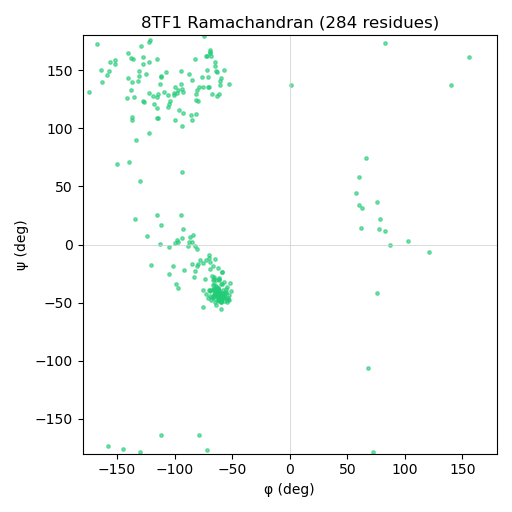A 1 220 ? -15.268 11.455 -0.081 1.00 21.06 200 ALA A C 1
ATOM 1523 O O . ALA A 1 220 ? -14.941 12.535 0.420 1.00 23.12 200 ALA A O 1
ATOM 1525 N N . HIS A 1 221 ? -14.905 10.278 0.413 1.00 21.82 201 HIS A N 1
ATOM 1526 C CA . HIS A 1 221 ? -14.058 10.129 1.593 1.00 21.61 201 HIS A CA 1
ATOM 1527 C C . HIS A 1 221 ? -12.696 10.810 1.414 1.00 26.88 201 HIS A C 1
ATOM 1528 O O . HIS A 1 221 ? -12.140 11.349 2.365 1.00 25.71 201 HIS A O 1
ATOM 1535 N N . ASP A 1 222 ? -12.173 10.794 0.190 1.00 28.15 202 ASP A N 1
ATOM 1536 C CA . ASP A 1 222 ? -10.898 11.445 -0.122 1.00 29.38 202 ASP A CA 1
ATOM 1537 C C . ASP A 1 222 ? -11.059 12.912 -0.528 1.00 25.78 202 ASP A C 1
ATOM 1538 O O . ASP A 1 222 ? -10.074 13.592 -0.811 1.00 24.10 202 ASP A O 1
ATOM 1543 N N . GLY A 1 223 ? -12.296 13.393 -0.566 1.00 19.51 203 GLY A N 1
ATOM 1544 C CA . GLY A 1 223 ? -12.560 14.784 -0.889 1.00 21.29 203 GLY A CA 1
ATOM 1545 C C . GLY A 1 223 ? -12.483 15.108 -2.373 1.00 19.01 203 GLY A C 1
ATOM 1546 O O . GLY A 1 223 ? -12.301 16.263 -2.753 1.00 16.96 203 GLY A O 1
ATOM 1547 N N . ILE A 1 224 ? -12.634 14.083 -3.208 1.00 16.89 204 ILE A N 1
ATOM 1548 C CA . ILE A 1 224 ? -12.620 14.241 -4.653 1.00 14.33 204 ILE A CA 1
ATOM 1549 C C . ILE A 1 224 ? -14.052 14.306 -5.189 1.00 14.25 204 ILE A C 1
ATOM 1550 O O . ILE A 1 224 ? -14.882 13.460 -4.863 1.00 14.66 204 ILE A O 1
ATOM 1555 N N . ALA A 1 225 ? -14.327 15.312 -6.011 1.00 13.67 205 ALA A N 1
ATOM 1556 C CA . ALA A 1 225 ? -15.666 15.514 -6.571 1.00 13.94 205 ALA A CA 1
ATOM 1557 C C . ALA A 1 225 ? -16.019 14.465 -7.631 1.00 12.00 205 ALA A C 1
ATOM 1558 O O . ALA A 1 225 ? -15.148 13.943 -8.328 1.00 12.23 205 ALA A O 1
ATOM 1560 N N . TYR A 1 226 ? -17.307 14.167 -7.736 1.00 12.47 206 TYR A N 1
ATOM 1561 C CA . TYR A 1 226 ? -17.824 13.295 -8.772 1.00 11.42 206 TYR A CA 1
ATOM 1562 C C . TYR A 1 226 ? -18.868 14.052 -9.582 1.00 11.59 206 TYR A C 1
ATOM 1563 O O . TYR A 1 226 ? -19.786 14.650 -9.015 1.00 12.23 206 TYR A O 1
ATOM 1572 N N . VAL A 1 227 ? -18.729 14.017 -10.901 1.00 11.22 207 VAL A N 1
ATOM 1573 C CA . VAL A 1 227 ? -19.556 14.818 -11.783 1.00 10.66 207 VAL A CA 1
ATOM 1574 C C . VAL A 1 227 ? -20.289 13.898 -12.756 1.00 13.00 207 VAL A C 1
ATOM 1575 O O . VAL A 1 227 ? -19.747 13.490 -13.791 1.00 14.56 207 VAL A O 1
ATOM 1579 N N . PRO A 1 228 ? -21.536 13.549 -12.422 1.00 13.32 208 PRO A N 1
ATOM 1580 C CA . PRO A 1 228 ? -22.268 12.629 -13.291 1.00 15.69 208 PRO A CA 1
ATOM 1581 C C . PRO A 1 228 ? -22.653 13.311 -14.593 1.00 18.23 208 PRO A C 1
ATOM 1582 O O . PRO A 1 228 ? -22.952 14.508 -14.550 1.00 18.44 208 PRO A O 1
ATOM 1586 N N . PHE A 1 229 ? -22.640 12.605 -15.720 1.00 16.22 209 PHE A N 1
ATOM 1587 C CA . PHE A 1 229 ? -23.393 13.134 -16.860 1.00 26.79 209 PHE A CA 1
ATOM 1588 C C . PHE A 1 229 ? -24.460 12.162 -17.370 1.00 33.95 209 PHE A C 1
ATOM 1589 O O . PHE A 1 229 ? -24.399 10.940 -17.147 1.00 30.17 209 PHE A O 1
ATOM 1597 N N . PHE A 1 230 ? -25.432 12.782 -18.038 1.00 39.35 210 PHE A N 1
ATOM 1598 C CA . PHE A 1 230 ? -26.715 12.234 -18.483 1.00 44.89 210 PHE A CA 1
ATOM 1599 C C . PHE A 1 230 ? -27.611 11.884 -17.268 1.00 46.37 210 PHE A C 1
ATOM 1600 O O . PHE A 1 230 ? -27.762 10.715 -16.947 1.00 42.27 210 PHE A O 1
ATOM 1608 N N . PRO A 1 231 ? -28.198 12.911 -16.593 1.00 38.98 211 PRO A N 1
ATOM 1609 C CA . PRO A 1 231 ? -29.060 12.809 -15.392 1.00 39.11 211 PRO A CA 1
ATOM 1610 C C . PRO A 1 231 ? -30.365 12.073 -15.645 1.00 35.05 211 PRO A C 1
ATOM 1611 O O . PRO A 1 231 ? -30.844 11.320 -14.806 1.00 37.65 211 PRO A O 1
ATOM 1615 N N . LEU A 1 232 ? -30.926 12.334 -16.817 1.00 37.31 212 LEU A N 1
ATOM 1616 C CA . LEU A 1 232 ? -32.064 11.614 -17.352 1.00 42.13 212 LEU A CA 1
ATOM 1617 C C . LEU A 1 232 ? -31.630 10.948 -18.619 1.00 45.68 212 LEU A C 1
ATOM 1618 O O . LEU A 1 232 ? -31.226 11.620 -19.545 1.00 53.90 212 LEU A O 1
ATOM 1623 N N . GLY A 1 233 ? -31.732 9.641 -18.703 1.00 42.00 213 GLY A N 1
ATOM 1624 C CA . GLY A 1 233 ? -31.501 8.998 -19.972 1.00 40.53 213 GLY A CA 1
ATOM 1625 C C . GLY A 1 233 ? -31.066 7.561 -19.897 1.00 35.16 213 GLY A C 1
ATOM 1626 O O . GLY A 1 233 ? -30.586 7.108 -18.858 1.00 24.95 213 GLY A O 1
ATOM 1627 N N . GLY A 1 234 ? -31.231 6.861 -21.019 1.00 28.11 214 GLY A N 1
ATOM 1628 C CA . GLY A 1 234 ? -31.072 5.429 -21.066 1.00 25.86 214 GLY A CA 1
ATOM 1629 C C . GLY A 1 234 ? -32.069 4.801 -20.114 1.00 23.43 214 GLY A C 1
ATOM 1630 O O . GLY A 1 234 ? -31.775 3.788 -19.491 1.00 18.89 214 GLY A O 1
ATOM 1631 N N . PHE A 1 235 ? -33.244 5.422 -19.986 1.00 23.95 215 PHE A N 1
ATOM 1632 C CA . PHE A 1 235 ? -34.302 4.913 -19.119 1.00 20.92 215 PHE A CA 1
ATOM 1633 C C . PHE A 1 235 ? -35.275 4.037 -19.900 1.00 23.02 215 PHE A C 1
ATOM 1634 O O . PHE A 1 235 ? -35.728 4.405 -20.990 1.00 23.75 215 PHE A O 1
ATOM 1642 N N . THR A 1 236 ? -35.598 2.885 -19.328 1.00 20.54 216 THR A N 1
ATOM 1643 C CA . THR A 1 236 ? -36.631 2.026 -19.878 1.00 21.44 216 THR A CA 1
ATOM 1644 C C . THR A 1 236 ? -37.996 2.670 -19.609 1.00 27.35 216 THR A C 1
ATOM 1645 O O . THR A 1 236 ? -38.104 3.554 -18.757 1.00 22.31 216 THR A O 1
ATOM 1649 N N . PRO A 1 237 ? -39.039 2.242 -20.341 1.00 27.01 217 PRO A N 1
ATOM 1650 C CA . PRO A 1 237 ? -40.368 2.805 -20.079 1.00 23.43 217 PRO A CA 1
ATOM 1651 C C . PRO A 1 237 ? -40.790 2.659 -18.618 1.00 23.87 217 PRO A C 1
ATOM 1652 O O . PRO A 1 237 ? -41.374 3.589 -18.080 1.00 23.85 217 PRO A O 1
ATOM 1656 N N . LEU A 1 238 ? -40.472 1.543 -17.967 1.00 24.37 218 LEU A N 1
ATOM 1657 C CA . LEU A 1 238 ? -40.849 1.391 -16.556 1.00 22.03 218 LEU A CA 1
ATOM 1658 C C . LEU A 1 238 ? -40.030 2.315 -15.645 1.00 24.67 218 LEU A C 1
ATOM 1659 O O . LEU A 1 238 ? -40.565 2.887 -14.684 1.00 19.96 218 LEU A O 1
ATOM 1664 N N . GLN A 1 239 ? -38.741 2.468 -15.949 1.00 19.65 219 GLN A N 1
ATOM 1665 C CA . GLN A 1 239 ? -37.893 3.386 -15.192 1.00 20.68 219 GLN A CA 1
ATOM 1666 C C . GLN A 1 239 ? -38.454 4.801 -15.301 1.00 20.36 219 GLN A C 1
ATOM 1667 O O . GLN A 1 239 ? -38.671 5.477 -14.297 1.00 21.59 219 GLN A O 1
ATOM 1673 N N . SER A 1 240 ? -38.728 5.210 -16.531 1.00 20.96 220 SER A N 1
ATOM 1674 C CA . SER A 1 240 ? -39.251 6.533 -16.832 1.00 23.81 220 SER A CA 1
ATOM 1675 C C . SER A 1 240 ? -40.617 6.768 -16.188 1.00 23.22 220 SER A C 1
ATOM 1676 O O . SER A 1 240 ? -40.883 7.838 -15.638 1.00 20.92 220 SER A O 1
ATOM 1679 N N . SER A 1 241 ? -41.478 5.756 -16.241 1.00 21.49 221 SER A N 1
ATOM 1680 C CA . SER A 1 241 ? -42.811 5.870 -15.664 1.00 21.24 221 SER A CA 1
ATOM 1681 C C . SER A 1 241 ? -42.750 6.057 -14.145 1.00 21.80 221 SER A C 1
ATOM 1682 O O . SER A 1 241 ? -43.523 6.829 -13.568 1.00 22.07 221 SER A O 1
ATOM 1685 N N . THR A 1 242 ? -41.823 5.360 -13.499 1.00 20.43 222 THR A N 1
ATOM 1686 C CA . THR A 1 242 ? -41.666 5.478 -12.051 1.00 21.54 222 THR A CA 1
ATOM 1687 C C . THR A 1 242 ? -41.194 6.884 -11.663 1.00 21.87 222 THR A C 1
ATOM 1688 O O . THR A 1 242 ? -41.711 7.489 -10.723 1.00 21.08 222 THR A O 1
ATOM 1692 N N . LEU A 1 243 ? -40.215 7.403 -12.395 1.00 17.39 223 LEU A N 1
ATOM 1693 C CA . LEU A 1 243 ? -39.720 8.753 -12.137 1.00 20.00 223 LEU A CA 1
ATOM 1694 C C . LEU A 1 243 ? -40.844 9.768 -12.333 1.00 20.03 223 LEU A C 1
ATOM 1695 O O . LEU A 1 243 ? -41.015 10.688 -11.530 1.00 19.26 223 LEU A O 1
ATOM 1700 N N . SER A 1 244 ? -41.641 9.558 -13.377 1.00 18.28 224 SER A N 1
ATOM 1701 C CA . SER A 1 244 ? -42.745 10.452 -13.698 1.00 21.07 224 SER A CA 1
ATOM 1702 C C . SER A 1 244 ? -43.841 10.399 -12.621 1.00 23.99 224 SER A C 1
ATOM 1703 O O . SER A 1 244 ? -44.415 11.437 -12.258 1.00 20.73 224 SER A O 1
ATOM 1706 N N . ASP A 1 245 ? -44.108 9.202 -12.091 1.00 20.25 225 ASP A N 1
ATOM 1707 C CA . ASP A 1 245 ? -45.045 9.056 -10.972 1.00 25.41 225 ASP A CA 1
ATOM 1708 C C . ASP A 1 245 ? -44.555 9.827 -9.745 1.00 22.50 225 ASP A C 1
ATOM 1709 O O . ASP A 1 245 ? -45.320 10.569 -9.128 1.00 17.08 225 ASP A O 1
ATOM 1714 N N . VAL A 1 246 ? -43.282 9.658 -9.391 1.00 19.76 226 VAL A N 1
ATOM 1715 C CA . VAL A 1 246 ? -42.726 10.377 -8.247 1.00 18.88 226 VAL A CA 1
ATOM 1716 C C . VAL A 1 246 ? -42.786 11.894 -8.468 1.00 18.57 226 VAL A C 1
ATOM 1717 O O . VAL A 1 246 ? -43.180 12.651 -7.574 1.00 19.56 226 VAL A O 1
ATOM 1721 N N . ALA A 1 247 ? -42.405 12.331 -9.663 1.00 18.03 227 ALA A N 1
ATOM 1722 C CA . ALA A 1 247 ? -42.408 13.754 -9.987 1.00 18.15 227 ALA A CA 1
ATOM 1723 C C . ALA A 1 247 ? -43.794 14.395 -9.806 1.00 17.41 227 ALA A C 1
ATOM 1724 O O . ALA A 1 247 ? -43.923 15.505 -9.270 1.00 17.02 227 ALA A O 1
ATOM 1726 N N . ALA A 1 248 ? -44.817 13.696 -10.283 1.00 19.90 228 ALA A N 1
ATOM 1727 C CA . ALA A 1 248 ? -46.191 14.168 -10.182 1.00 18.04 228 ALA A CA 1
ATOM 1728 C C . ALA A 1 248 ? -46.624 14.258 -8.718 1.00 18.54 228 ALA A C 1
ATOM 1729 O O . ALA A 1 248 ? -47.270 15.214 -8.320 1.00 21.19 228 ALA A O 1
ATOM 1731 N N . SER A 1 249 ? -46.260 13.260 -7.918 1.00 21.96 229 SER A N 1
ATOM 1732 C CA . SER A 1 249 ? -46.603 13.281 -6.501 1.00 16.27 229 SER A CA 1
ATOM 1733 C C . SER A 1 249 ? -45.974 14.479 -5.783 1.00 24.32 229 SER A C 1
ATOM 1734 O O . SER A 1 249 ? -46.544 14.997 -4.830 1.00 25.35 229 SER A O 1
ATOM 1737 N N . LEU A 1 250 ? -44.819 14.943 -6.265 1.00 25.06 230 LEU A N 1
ATOM 1738 C CA . LEU A 1 250 ? -44.114 16.061 -5.642 1.00 22.09 230 LEU A CA 1
ATOM 1739 C C . LEU A 1 250 ? -44.376 17.427 -6.281 1.00 21.43 230 LEU A C 1
ATOM 1740 O O . LEU A 1 250 ? -43.800 18.423 -5.859 1.00 21.25 230 LEU A O 1
ATOM 1745 N N . GLY A 1 251 ? -45.233 17.484 -7.293 1.00 19.05 231 GLY A N 1
ATOM 1746 C CA . GLY A 1 251 ? -45.432 18.729 -8.021 1.00 18.31 231 GLY A CA 1
ATOM 1747 C C . GLY A 1 251 ? -44.148 19.169 -8.707 1.00 23.73 231 GLY A C 1
ATOM 1748 O O . GLY A 1 251 ? -43.876 20.364 -8.877 1.00 21.36 231 GLY A O 1
ATOM 1749 N N . ALA A 1 252 ? -43.338 18.193 -9.099 1.00 17.02 232 ALA A N 1
ATOM 1750 C CA . ALA A 1 252 ? -42.079 18.503 -9.754 1.00 18.27 232 ALA A CA 1
ATOM 1751 C C . ALA A 1 252 ? -41.998 17.875 -11.138 1.00 20.52 232 ALA A C 1
ATOM 1752 O O . ALA A 1 252 ? -42.873 17.135 -11.581 1.00 16.72 232 ALA A O 1
ATOM 1754 N N . THR A 1 253 ? -40.903 18.197 -11.802 1.00 15.27 233 THR A N 1
ATOM 1755 C CA . THR A 1 253 ? -40.551 17.722 -13.118 1.00 14.34 233 THR A CA 1
ATOM 1756 C C . THR A 1 253 ? -39.628 16.482 -13.002 1.00 16.04 233 THR A C 1
ATOM 1757 O O . THR A 1 253 ? -38.917 16.354 -12.008 1.00 16.00 233 THR A O 1
ATOM 1761 N N . PRO A 1 254 ? -39.681 15.536 -13.964 1.00 13.87 234 PRO A N 1
ATOM 1762 C CA . PRO A 1 254 ? -38.717 14.424 -13.864 1.00 16.60 234 PRO A CA 1
ATOM 1763 C C . PRO A 1 254 ? -37.247 14.870 -13.792 1.00 15.02 234 PRO A C 1
ATOM 1764 O O . PRO A 1 254 ? -36.479 14.309 -13.016 1.00 16.75 234 PRO A O 1
ATOM 1768 N N . MET A 1 255 ? -36.866 15.857 -14.594 1.00 15.26 235 MET A N 1
ATOM 1769 C CA . MET A 1 255 ? -35.511 16.412 -14.511 1.00 16.25 235 MET A CA 1
ATOM 1770 C C . MET A 1 255 ? -35.208 16.895 -13.093 1.00 14.53 235 MET A C 1
ATOM 1771 O O . MET A 1 255 ? -34.150 16.612 -12.544 1.00 11.51 235 MET A O 1
ATOM 1776 N N . GLN A 1 256 ? -36.154 17.604 -12.483 1.00 11.17 236 GLN A N 1
ATOM 1777 C CA . GLN A 1 256 ? -35.944 18.079 -11.123 1.00 13.90 236 GLN A CA 1
ATOM 1778 C C . GLN A 1 256 ? -35.753 16.946 -10.124 1.00 12.06 236 GLN A C 1
ATOM 1779 O O . GLN A 1 256 ? -34.931 17.060 -9.219 1.00 12.52 236 GLN A O 1
ATOM 1785 N N . VAL A 1 257 ? -36.530 15.874 -10.261 1.00 10.74 237 VAL A N 1
ATOM 1786 C CA . VAL A 1 257 ? -36.369 14.740 -9.351 1.00 12.94 237 VAL A CA 1
ATOM 1787 C C . VAL A 1 257 ? -35.005 14.085 -9.571 1.00 11.56 237 VAL A C 1
ATOM 1788 O O . VAL A 1 257 ? -34.310 13.749 -8.623 1.00 15.40 237 VAL A O 1
ATOM 1792 N N . ALA A 1 258 ? -34.619 13.908 -10.826 1.00 14.58 238 ALA A N 1
ATOM 1793 C CA . ALA A 1 258 ? -33.334 13.283 -11.120 1.00 11.01 238 ALA A CA 1
ATOM 1794 C C . ALA A 1 258 ? -32.181 14.092 -10.525 1.00 13.81 238 ALA A C 1
ATOM 1795 O O . ALA A 1 258 ? -31.254 13.527 -9.933 1.00 14.24 238 ALA A O 1
ATOM 1797 N N . LEU A 1 259 ? -32.250 15.413 -10.664 1.00 10.71 239 LEU A N 1
ATOM 1798 C CA . LEU A 1 259 ? -31.239 16.307 -10.105 1.00 11.08 239 LEU A CA 1
ATOM 1799 C C . LEU A 1 259 ? -31.234 16.309 -8.576 1.00 16.68 239 LEU A C 1
ATOM 1800 O O . LEU A 1 259 ? -30.174 16.257 -7.954 1.00 12.45 239 LEU A O 1
ATOM 1805 N N . ALA A 1 260 ? -32.416 16.394 -7.964 1.00 13.90 240 ALA A N 1
ATOM 1806 C CA . ALA A 1 260 ? -32.491 16.371 -6.507 1.00 16.47 240 ALA A CA 1
ATOM 1807 C C . ALA A 1 260 ? -31.964 15.039 -5.957 1.00 13.70 240 ALA A C 1
ATOM 1808 O O . ALA A 1 260 ? -31.302 15.006 -4.923 1.00 14.40 240 ALA A O 1
ATOM 1810 N N . TRP A 1 261 ? -32.251 13.947 -6.654 1.00 13.47 241 TRP A N 1
ATOM 1811 C CA . TRP A 1 261 ? -31.752 12.646 -6.226 1.00 15.55 241 TRP A CA 1
ATOM 1812 C C . TRP A 1 261 ? -30.218 12.621 -6.247 1.00 17.83 241 TRP A C 1
ATOM 1813 O O . TRP A 1 261 ? -29.590 12.168 -5.292 1.00 15.73 241 TRP A O 1
ATOM 1824 N N . LEU A 1 262 ? -29.619 13.132 -7.317 1.00 12.91 242 LEU A N 1
ATOM 1825 C CA . LEU A 1 262 ? -28.164 13.169 -7.397 1.00 15.57 242 LEU A CA 1
ATOM 1826 C C . LEU A 1 262 ? -27.578 14.029 -6.280 1.00 13.76 242 LEU A C 1
ATOM 1827 O O . LEU A 1 262 ? -26.589 13.648 -5.668 1.00 12.98 242 LEU A O 1
ATOM 1832 N N . LEU A 1 263 ? -28.210 15.160 -5.988 1.00 15.12 243 LEU A N 1
ATOM 1833 C CA . LEU A 1 263 ? -27.710 16.043 -4.935 1.00 16.56 243 LEU A CA 1
ATOM 1834 C C . LEU A 1 263 ? -27.621 15.315 -3.605 1.00 16.54 243 LEU A C 1
ATOM 1835 O O . LEU A 1 263 ? -26.617 15.423 -2.898 1.00 15.63 243 LEU A O 1
ATOM 1840 N N . GLN A 1 264 ? -28.668 14.568 -3.260 1.00 16.58 244 GLN A N 1
ATOM 1841 C CA . GLN A 1 264 ? -28.695 13.922 -1.959 1.00 17.80 244 GLN A CA 1
ATOM 1842 C C . GLN A 1 264 ? -27.884 12.623 -1.927 1.00 19.34 244 GLN A C 1
ATOM 1843 O O . GLN A 1 264 ? -27.538 12.154 -0.850 1.00 17.43 244 GLN A O 1
ATOM 1849 N N . ARG A 1 265 ? -27.589 12.048 -3.095 1.00 15.31 245 ARG A N 1
ATOM 1850 C CA . ARG A 1 265 ? -26.884 10.761 -3.162 1.00 15.35 245 ARG A CA 1
ATOM 1851 C C . ARG A 1 265 ? -25.532 10.793 -2.441 1.00 16.46 245 ARG A C 1
ATOM 1852 O O . ARG A 1 265 ? -25.174 9.848 -1.744 1.00 16.02 245 ARG A O 1
ATOM 1860 N N . SER A 1 266 ? -24.792 11.883 -2.604 1.00 13.64 246 SER A N 1
ATOM 1861 C CA . SER A 1 266 ? -23.471 12.002 -1.986 1.00 15.05 246 SER A CA 1
ATOM 1862 C C . SER A 1 266 ? -23.059 13.466 -1.993 1.00 13.74 246 SER A C 1
ATOM 1863 O O . SER A 1 266 ? -23.300 14.174 -2.976 1.00 13.48 246 SER A O 1
ATOM 1866 N N . PRO A 1 267 ? -22.439 13.936 -0.899 1.00 15.77 247 PRO A N 1
ATOM 1867 C CA . PRO A 1 267 ? -22.087 15.359 -0.855 1.00 16.11 247 PRO A CA 1
ATOM 1868 C C . PRO A 1 267 ? -20.980 15.787 -1.826 1.00 13.78 247 PRO A C 1
ATOM 1869 O O . PRO A 1 267 ? -20.877 16.993 -2.055 1.00 10.68 247 PRO A O 1
ATOM 1873 N N . ASN A 1 268 ? -20.208 14.866 -2.408 1.00 13.78 248 ASN A N 1
ATOM 1874 C CA . ASN A 1 268 ? -19.185 15.265 -3.401 1.00 12.07 248 ASN A CA 1
ATOM 1875 C C . ASN A 1 268 ? -19.705 15.352 -4.842 1.00 14.64 248 ASN A C 1
ATOM 1876 O O . ASN A 1 268 ? -18.946 15.649 -5.761 1.00 12.75 248 ASN A O 1
ATOM 1881 N N . ILE A 1 269 ? -20.994 15.118 -5.046 1.00 14.51 249 ILE A N 1
ATOM 1882 C CA . ILE A 1 269 ? -21.545 15.145 -6.401 1.00 11.08 249 ILE A CA 1
ATOM 1883 C C . ILE A 1 269 ? -21.836 16.583 -6.886 1.00 13.68 249 ILE A C 1
ATOM 1884 O O . ILE A 1 269 ? -22.575 17.345 -6.234 1.00 13.18 249 ILE A O 1
ATOM 1889 N N . LEU A 1 270 ? -21.250 16.940 -8.030 1.00 11.39 250 LEU A N 1
ATOM 1890 C CA . LEU A 1 270 ? -21.492 18.241 -8.664 1.00 9.28 250 LEU A CA 1
ATOM 1891 C C . LEU A 1 270 ? -22.316 18.042 -9.923 1.00 11.66 250 LEU A C 1
ATOM 1892 O O . LEU A 1 270 ? -21.991 17.201 -10.758 1.00 11.88 250 LEU A O 1
ATOM 1897 N N . LEU A 1 271 ? -23.373 18.827 -10.060 1.00 9.57 251 LEU A N 1
ATOM 1898 C CA . LEU A 1 271 ? -24.271 18.698 -11.192 1.00 13.14 251 LEU A CA 1
ATOM 1899 C C . LEU A 1 271 ? -23.976 19.746 -12.257 1.00 11.32 251 LEU A C 1
ATOM 1900 O O . LEU A 1 271 ? -23.755 20.928 -11.960 1.00 10.03 251 LEU A O 1
ATOM 1905 N N . ILE A 1 272 ? -23.965 19.299 -13.504 1.00 9.51 252 ILE A N 1
ATOM 1906 C CA . ILE A 1 272 ? -23.768 20.189 -14.638 1.00 11.13 252 ILE A CA 1
ATOM 1907 C C . ILE A 1 272 ? -24.829 19.989 -15.738 1.00 11.81 252 ILE A C 1
ATOM 1908 O O . ILE A 1 272 ? -24.482 19.741 -16.881 1.00 11.13 252 ILE A O 1
ATOM 1913 N N . PRO A 1 273 ? -26.132 20.082 -15.393 1.00 11.52 253 PRO A N 1
ATOM 1914 C CA . PRO A 1 273 ? -27.129 19.938 -16.458 1.00 13.77 253 PRO A CA 1
ATOM 1915 C C . PRO A 1 273 ? -26.972 21.015 -17.523 1.00 14.49 253 PRO A C 1
ATOM 1916 O O . PRO A 1 273 ? -26.674 22.171 -17.199 1.00 11.23 253 PRO A O 1
ATOM 1920 N N . GLY A 1 274 ? -27.148 20.624 -18.782 1.00 12.31 254 GLY A N 1
ATOM 1921 C CA . GLY A 1 274 ? -27.022 21.543 -19.891 1.00 13.72 254 GLY A CA 1
ATOM 1922 C C . GLY A 1 274 ? -28.386 21.866 -20.489 1.00 13.97 254 GLY A C 1
ATOM 1923 O O . GLY A 1 274 ? -29.293 21.032 -20.467 1.00 15.78 254 GLY A O 1
ATOM 1924 N N . THR A 1 275 ? -28.531 23.079 -21.019 1.00 11.06 255 THR A N 1
ATOM 1925 C CA . THR A 1 275 ? -29.778 23.483 -21.666 1.00 13.66 255 THR A CA 1
ATOM 1926 C C . THR A 1 275 ? -29.560 24.729 -22.515 1.00 14.64 255 THR A C 1
ATOM 1927 O O . THR A 1 275 ? -28.687 25.544 -22.230 1.00 13.89 255 THR A O 1
ATOM 1931 N N . SER A 1 276 ? -30.345 24.834 -23.577 1.00 12.67 256 SER A N 1
ATOM 1932 C CA . SER A 1 276 ? -30.377 25.995 -24.454 1.00 15.48 256 SER A CA 1
ATOM 1933 C C . SER A 1 276 ? -31.537 26.913 -24.088 1.00 17.28 256 SER A C 1
ATOM 1934 O O . SER A 1 276 ? -31.763 27.916 -24.750 1.00 16.32 256 SER A O 1
ATOM 1937 N N . SER A 1 277 ? -32.252 26.564 -23.022 1.00 13.60 257 SER A N 1
ATOM 1938 C CA . SER A 1 277 ? -33.518 27.194 -22.667 1.00 15.59 257 SER A CA 1
ATOM 1939 C C . SER A 1 277 ? -33.476 27.879 -21.312 1.00 12.18 257 SER A C 1
ATOM 1940 O O . SER A 1 277 ? -33.125 27.265 -20.308 1.00 12.74 257 SER A O 1
ATOM 1943 N N . VAL A 1 278 ? -33.870 29.147 -21.267 1.00 13.23 258 VAL A N 1
ATOM 1944 C CA . VAL A 1 278 ? -33.912 29.858 -19.994 1.00 13.89 258 VAL A CA 1
ATOM 1945 C C . VAL A 1 278 ? -34.912 29.213 -19.015 1.00 16.38 258 VAL A C 1
ATOM 1946 O O . VAL A 1 278 ? -34.650 29.109 -17.815 1.00 12.89 258 VAL A O 1
ATOM 1950 N N . ALA A 1 279 ? -36.066 28.793 -19.526 1.00 16.09 259 ALA A N 1
ATOM 1951 C CA . ALA A 1 279 ? -37.090 28.195 -18.668 1.00 19.93 259 ALA A CA 1
ATOM 1952 C C . ALA A 1 279 ? -36.573 26.909 -18.012 1.00 15.20 259 ALA A C 1
ATOM 1953 O O . ALA A 1 279 ? -36.759 26.703 -16.809 1.00 13.47 259 ALA A O 1
ATOM 1955 N N . HIS A 1 280 ? -35.919 26.064 -18.808 1.00 12.50 260 HIS A N 1
ATOM 1956 C CA . HIS A 1 280 ? -35.337 24.832 -18.304 1.00 14.39 260 HIS A CA 1
ATOM 1957 C C . HIS A 1 280 ? -34.246 25.126 -17.281 1.00 13.07 260 HIS A C 1
ATOM 1958 O O . HIS A 1 280 ? -34.145 24.430 -16.278 1.00 10.77 260 HIS A O 1
ATOM 1965 N N . LEU A 1 281 ? -33.440 26.160 -17.531 1.00 13.30 261 LEU A N 1
ATOM 1966 C CA . LEU A 1 281 ? -32.371 26.514 -16.594 1.00 12.47 261 LEU A CA 1
ATOM 1967 C C . LEU A 1 281 ? -32.943 26.846 -15.214 1.00 13.80 261 LEU A C 1
ATOM 1968 O O . LEU A 1 281 ? -32.470 26.343 -14.193 1.00 11.06 261 LEU A O 1
ATOM 1973 N N . ARG A 1 282 ? -33.968 27.696 -15.195 1.00 13.80 262 ARG A N 1
ATOM 1974 C CA . ARG A 1 282 ? -34.624 28.085 -13.952 1.00 13.46 262 ARG A CA 1
ATOM 1975 C C . ARG A 1 282 ? -35.223 26.886 -13.215 1.00 14.32 262 ARG A C 1
ATOM 1976 O O . ARG A 1 282 ? -35.082 26.758 -12.004 1.00 14.39 262 ARG A O 1
ATOM 1984 N N . GLU A 1 283 ? -35.888 26.021 -13.969 1.00 13.15 263 GLU A N 1
ATOM 1985 C CA . GLU A 1 283 ? -36.423 24.768 -13.449 1.00 13.06 263 GLU A CA 1
ATOM 1986 C C . GLU A 1 283 ? -35.326 23.874 -12.855 1.00 17.23 263 GLU A C 1
ATOM 1987 O O . GLU A 1 283 ? -35.488 23.308 -11.769 1.00 14.23 263 GLU A O 1
ATOM 1993 N N . ASN A 1 284 ? -34.215 23.746 -13.573 1.00 14.71 264 ASN A N 1
ATOM 1994 C CA . ASN A 1 284 ? -33.088 22.981 -13.067 1.00 14.83 264 ASN A CA 1
ATOM 1995 C C . ASN A 1 284 ? -32.534 23.560 -11.764 1.00 17.14 264 ASN A C 1
ATOM 1996 O O . ASN A 1 284 ? -32.271 22.819 -10.814 1.00 16.70 264 ASN A O 1
ATOM 2001 N N . MET A 1 285 ? -32.378 24.882 -11.695 1.00 14.40 265 MET A N 1
ATOM 2002 C CA . MET A 1 285 ? -31.860 25.473 -10.467 1.00 13.99 265 MET A CA 1
ATOM 2003 C C . MET A 1 285 ? -32.857 25.294 -9.318 1.00 17.93 265 MET A C 1
ATOM 2004 O O . MET A 1 285 ? -32.465 25.144 -8.161 1.00 13.86 265 MET A O 1
ATOM 2009 N N . ALA A 1 286 ? -34.145 25.263 -9.647 1.00 18.78 266 ALA A N 1
ATOM 2010 C CA . ALA A 1 286 ? -35.189 25.103 -8.637 1.00 16.60 266 ALA A CA 1
ATOM 2011 C C . ALA A 1 286 ? -35.198 23.694 -8.031 1.00 20.68 266 ALA A C 1
ATOM 2012 O O . ALA A 1 286 ? -35.860 23.458 -7.021 1.00 21.60 266 ALA A O 1
ATOM 2014 N N . ALA A 1 287 ? -34.458 22.761 -8.630 1.00 17.14 267 ALA A N 1
ATOM 2015 C CA . ALA A 1 287 ? -34.366 21.413 -8.066 1.00 17.60 267 ALA A CA 1
ATOM 2016 C C . ALA A 1 287 ? -33.731 21.438 -6.674 1.00 17.49 267 ALA A C 1
ATOM 2017 O O . ALA A 1 287 ? -33.917 20.513 -5.889 1.00 22.42 267 ALA A O 1
ATOM 2019 N N . GLU A 1 288 ? -32.998 22.501 -6.357 1.00 19.60 268 GLU A N 1
ATOM 2020 C CA . GLU A 1 288 ? -32.418 22.637 -5.021 1.00 21.40 268 GLU A CA 1
ATOM 2021 C C . GLU A 1 288 ? -33.501 22.679 -3.938 1.00 24.67 268 GLU A C 1
ATOM 2022 O O . GLU A 1 288 ? -33.275 22.267 -2.801 1.00 26.40 268 GLU A O 1
ATOM 2028 N N . LYS A 1 289 ? -34.678 23.178 -4.287 1.00 24.63 269 LYS A N 1
ATOM 2029 C CA . LYS A 1 289 ? -35.736 23.360 -3.290 1.00 29.74 269 LYS A CA 1
ATOM 2030 C C . LYS A 1 289 ? -36.435 22.050 -2.947 1.00 25.03 269 LYS A C 1
ATOM 2031 O O . LYS A 1 289 ? -37.165 21.964 -1.963 1.00 31.09 269 LYS A O 1
ATOM 2037 N N . LEU A 1 290 ? -36.198 21.024 -3.758 1.00 23.09 270 LEU A N 1
ATOM 2038 C CA . LEU A 1 290 ? -36.923 19.766 -3.637 1.00 24.90 270 LEU A CA 1
ATOM 2039 C C . LEU A 1 290 ? -36.375 18.895 -2.512 1.00 30.25 270 LEU A C 1
ATOM 2040 O O . LEU A 1 290 ? -35.188 18.571 -2.495 1.00 33.76 270 LEU A O 1
ATOM 2045 N N . HIS A 1 291 ? -37.234 18.518 -1.571 1.00 31.03 271 HIS A N 1
ATOM 2046 C CA . HIS A 1 291 ? -36.824 17.618 -0.499 1.00 32.16 271 HIS A CA 1
ATOM 2047 C C . HIS A 1 291 ? -37.375 16.223 -0.731 1.00 31.94 271 HIS A C 1
ATOM 2048 O O . HIS A 1 291 ? -38.589 16.038 -0.816 1.00 34.31 271 HIS A O 1
ATOM 2055 N N . LEU A 1 292 ? -36.489 15.238 -0.832 1.00 27.37 272 LEU A N 1
ATOM 2056 C CA . LEU A 1 292 ? -36.927 13.873 -1.081 1.00 25.79 272 LEU A CA 1
ATOM 2057 C C . LEU A 1 292 ? -37.039 13.107 0.236 1.00 31.36 272 LEU A C 1
ATOM 2058 O O . LEU A 1 292 ? -36.052 12.902 0.936 1.00 27.40 272 LEU A O 1
ATOM 2063 N N . SER A 1 293 ? -38.255 12.704 0.578 1.00 32.32 273 SER A N 1
ATOM 2064 C CA . SER A 1 293 ? -38.484 11.951 1.810 1.00 36.75 273 SER A CA 1
ATOM 2065 C C . SER A 1 293 ? -37.891 10.554 1.707 1.00 31.04 273 SER A C 1
ATOM 2066 O O . SER A 1 293 ? -37.581 10.087 0.615 1.00 28.36 273 SER A O 1
ATOM 2069 N N . GLU A 1 294 ? -37.751 9.872 2.839 1.00 37.95 274 GLU A N 1
ATOM 2070 C CA . GLU A 1 294 ? -37.156 8.544 2.813 1.00 35.47 274 GLU A CA 1
ATOM 2071 C C . GLU A 1 294 ? -38.070 7.558 2.079 1.00 30.34 274 GLU A C 1
ATOM 2072 O O . GLU A 1 294 ? -37.591 6.596 1.479 1.00 30.81 274 GLU A O 1
ATOM 2078 N N . GLU A 1 295 ? -39.376 7.821 2.083 1.00 37.00 275 GLU A N 1
ATOM 2079 C CA . GLU A 1 295 ? -40.323 7.008 1.316 1.00 33.14 275 GLU A CA 1
ATOM 2080 C C . GLU A 1 295 ? -40.080 7.133 -0.187 1.00 32.32 275 GLU A C 1
ATOM 2081 O O . GLU A 1 295 ? -40.000 6.140 -0.911 1.00 28.22 275 GLU A O 1
ATOM 2087 N N . VAL A 1 296 ? -39.979 8.370 -0.650 1.00 32.39 276 VAL A N 1
ATOM 2088 C CA . VAL A 1 296 ? -39.673 8.637 -2.044 1.00 30.32 276 VAL A CA 1
ATOM 2089 C C . VAL A 1 296 ? -38.318 8.028 -2.407 1.00 24.27 276 VAL A C 1
ATOM 2090 O O . VAL A 1 296 ? -38.174 7.384 -3.446 1.00 28.77 276 VAL A O 1
ATOM 2094 N N . LEU A 1 297 ? -37.336 8.192 -1.524 1.00 28.33 277 LEU A N 1
ATOM 2095 C CA . LEU A 1 297 ? -35.988 7.689 -1.792 1.00 23.86 277 LEU A CA 1
ATOM 2096 C C . LEU A 1 297 ? -35.992 6.179 -1.965 1.00 31.50 277 LEU A C 1
ATOM 2097 O O . LEU A 1 297 ? -35.308 5.651 -2.838 1.00 28.35 277 LEU A O 1
ATOM 2102 N N . SER A 1 298 ? -36.793 5.484 -1.163 1.00 28.85 278 SER A N 1
ATOM 2103 C CA . SER A 1 298 ? -36.929 4.043 -1.328 1.00 31.14 278 SER A CA 1
ATOM 2104 C C . SER A 1 298 ? -37.445 3.689 -2.720 1.00 27.33 278 SER A C 1
ATOM 2105 O O . SER A 1 298 ? -36.923 2.779 -3.368 1.00 27.18 278 SER A O 1
ATOM 2108 N N . THR A 1 299 ? -38.476 4.397 -3.178 1.00 25.34 279 THR A N 1
ATOM 2109 C CA . THR A 1 299 ? -38.951 4.217 -4.552 1.00 23.50 279 THR A CA 1
ATOM 2110 C C . THR A 1 299 ? -37.835 4.542 -5.556 1.00 26.90 279 THR A C 1
ATOM 2111 O O . THR A 1 299 ? -37.598 3.791 -6.505 1.00 29.91 279 THR A O 1
ATOM 2115 N N . LEU A 1 300 ? -37.151 5.664 -5.340 1.00 24.41 280 LEU A N 1
ATOM 2116 C CA . LEU A 1 300 ? -36.107 6.103 -6.264 1.00 31.82 280 LEU A CA 1
ATOM 2117 C C . LEU A 1 300 ? -34.877 5.192 -6.225 1.00 30.64 280 LEU A C 1
ATOM 2118 O O . LEU A 1 300 ? -34.351 4.822 -7.276 1.00 25.38 280 LEU A O 1
ATOM 2123 N N . ASP A 1 301 ? -34.434 4.808 -5.026 1.00 32.19 281 ASP A N 1
ATOM 2124 C CA . ASP A 1 301 ? -33.229 3.974 -4.908 1.00 33.89 281 ASP A CA 1
ATOM 2125 C C . ASP A 1 301 ? -33.458 2.606 -5.537 1.00 31.72 281 ASP A C 1
ATOM 2126 O O . ASP A 1 301 ? -32.509 1.854 -5.750 1.00 38.79 281 ASP A O 1
ATOM 2131 N N . GLY A 1 302 ? -34.716 2.295 -5.845 1.00 33.25 282 GLY A N 1
ATOM 2132 C CA . GLY A 1 302 ? -35.066 1.020 -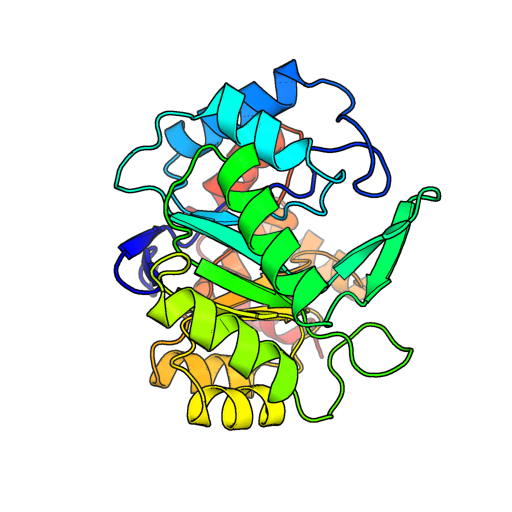6.444 1.00 27.86 282 GLY A CA 1
ATOM 2133 C C . GLY A 1 302 ? -35.288 1.016 -7.945 1.00 33.18 282 GLY A C 1
ATOM 2134 O O . GLY A 1 302 ? -35.609 -0.022 -8.513 1.00 34.72 282 GLY A O 1
ATOM 2135 N N . ILE A 1 303 ? -35.125 2.167 -8.593 1.00 32.65 283 ILE A N 1
ATOM 2136 C CA . ILE A 1 303 ? -35.279 2.270 -10.050 1.00 31.57 283 ILE A CA 1
ATOM 2137 C C . ILE A 1 303 ? -34.195 1.501 -10.826 1.00 31.93 283 ILE A C 1
ATOM 2138 O O . ILE A 1 303 ? -34.473 0.885 -11.859 1.00 32.43 283 ILE A O 1
ATOM 2143 N N . SER A 1 304 ? -32.961 1.539 -10.337 1.00 26.47 284 SER A N 1
ATOM 2144 C CA . SER A 1 304 ? -31.866 0.845 -11.011 1.00 31.56 284 SER A CA 1
ATOM 2145 C C . SER A 1 304 ? -32.071 -0.664 -10.966 1.00 33.04 284 SER A C 1
ATOM 2146 O O . SER A 1 304 ? -31.630 -1.387 -11.856 1.00 30.67 284 SER A O 1
ATOM 2149 N N . ARG A 1 305 ? -32.737 -1.135 -9.917 1.00 34.02 285 ARG A N 1
ATOM 2150 C CA . ARG A 1 305 ? -33.023 -2.555 -9.773 1.00 36.53 285 ARG A CA 1
ATOM 2151 C C . ARG A 1 305 ? -34.469 -2.853 -10.142 1.00 37.78 285 ARG A C 1
ATOM 2152 O O . ARG A 1 305 ? -35.005 -3.892 -9.771 1.00 39.71 285 ARG A O 1
#

Solvent-accessible surface area: 12871 Å² total; per-residue (Å²): 184,191,27,67,52,69,40,75,4,23,107,60,65,0,34,2,4,1,1,5,0,79,78,1,12,5,134,51,23,65,18,100,16,227,46,90,143,58,2,20,57,0,0,124,50,0,57,80,76,37,4,18,1,0,5,0,0,8,18,13,7,38,75,18,0,0,57,0,0,86,97,8,17,120,111,40,65,136,83,8,1,9,2,0,12,0,1,9,114,25,10,176,117,29,35,107,57,81,7,50,48,78,72,58,0,85,116,19,0,79,18,1,10,142,18,0,33,46,133,50,2,21,1,0,0,1,56,2,56,60,60,161,60,144,18,65,36,106,33,77,4,95,82,13,0,54,10,0,18,79,6,42,152,125,45,61,1,89,31,0,0,0,1,2,1,10,86,86,2,6,51,43,0,101,170,58,11,142,9,23,2,0,7,2,68,2,4,0,14,80,60,109,20,31,82,16,0,72,62,6,29,167,74,44,10,0,0,3,5,56,132,27,54,14,61,42,68,118,137,29,55,58,32,5,53,95,12,2,79,86,58,77,19,35,54,52,24,0,1,1,4,1,1,17,68,43,4,67,0,0,0,3,22,11,35,9,66,32,30,71,104,3,128,56,7,14,31,1,68,154,42,136,15,42,143,125,23,33,81,64,0,61,38,14,41,242

Radius of gyration: 18.19 Å; Cα contacts (8 Å, |Δi|>4): 565; chains: 1; bounding box: 51×42×45 Å

InterPro domains:
  IPR023210 NADP-dependent oxidoreductase domain [PF00248] (15-284)
  IPR036812 NAD(P)-dependent oxidoreductase domain superfamily [G3DSA:3.20.20.100] (7-286)
  IPR036812 NAD(P)-dependent oxidoreductase domain superfamily [SSF51430] (11-284)
  IPR050791 Aldo/Keto Reductase [PTHR43625] (9-214)

Foldseek 3Di:
DVFDQWAAQQHAIFGLAAAEQQQQAPPLLAHGHPDLVLSLVQLVVRVVLRHQEYEEFCQRNNLPSLLSLQVNAPVHDPNHAYEYEFQWHADPVSDIGGQQPLVRRVVRLVSSCVSNVHQAHAEYAYEDQPDDDRAADDDEPCSSLLSVVVCCVVRRYVAYAYERYDPVNVVRSVVRGPHQEYEHADWLQRHPCLVVCVVCLVVRHAYEHPDLDDPADPVLVVLLVVLQVVQVADSLLSSLLLQVVSGNRYHYHYYDSDNVVSVSSSCSVVDDQDVVNVVSSNPSND

Sequence (286 aa):
HMSSNTFTLGTKSVNRLGYGAMQLAGPGVFGPPRDRHVAITVLREALALGVNHIDTSDFYGPHVTNQIIREALYPYSDDLTIVTKIGARRGEDASWLPAFSPAELQKAVHDNLRNLGLDVLDVVNLRVMMGDGHGPAEGSIEASLTVLAEMQQQGLVKHIGLSNVTPTQVAEARKIAEIVCVQNEYNIAHRADDAMIDALAHDGIAYVPFFPLGGFTPLQSSTLSDVAASLGATPMQVALAWLLQRSPNILLIPGTSSVAHLRENMAAEKLHLSEEVLSTLDGISR

Nearest PDB structures (foldseek):
  8te8-assembly2_B  TM=9.997E-01  e=3.259E-57  Escherichia coli
  8hnq-assembly1_A  TM=9.270E-01  e=5.992E-29  Devosia sp. D6-9
  3v0u-assembly1_A  TM=8.440E-01  e=2.085E-23  Rauvolfia serpentina
  1pz0-assembly1_A  TM=8.286E-01  e=6.095E-21  Bacillus subtilis
  6ow0-assembly1_A  TM=8.018E-01  e=1.736E-16  Streptomyces argillaceus

B-factor: mean 23.13, std 9.98, range [7.01, 76.1]